Protein AF-A0A933K849-F1 (afdb_monomer_lite)

Foldseek 3Di:
DVPLVVVLVVLLVQLLVLVVPDDAAWAAWEWAWDDDPFGIKIFTWTWHADDDPDRDIDIDGSDIGDDDTPVCVVLVVDDVDSRLVSCVRSRVVNCVVVVHHYYYQPSRDHDNQADDPVCQVQWAAQPQPGRTGHPVPADVPHRHDPVRVVVVVLLVQLVVLAFPPAQWKWKWWDDPNATDAIAIDGPPQVLVVLVVVLLVVPDDDPPPPDFWSKDFLVSLVVSLVVLLVVLVVLVVVDDQDPPDPLQVVQWDWDARPNDTDTARCDPVRVSSVSNVSSVVSSVVSVVSSVSRIIMTIPDDRPRGSNLLQLLLVQLSVVFWDALVRSCVSVVPDDSVRSVVSLVVCVSVVQWDDDPRTIHGGPNSNNDNVNGD

pLDDT: mean 84.83, std 13.27, range [39.59, 98.69]

Structure (mmCIF, N/CA/C/O backbone):
data_AF-A0A933K849-F1
#
_entry.id   AF-A0A933K849-F1
#
loop_
_atom_site.group_PDB
_atom_site.id
_atom_site.type_symbol
_atom_site.label_atom_id
_atom_site.label_alt_id
_atom_site.label_comp_id
_atom_site.label_asym_id
_atom_site.label_entity_id
_atom_site.label_seq_id
_atom_site.pdbx_PDB_ins_code
_atom_site.Cartn_x
_atom_site.Cartn_y
_atom_site.Cartn_z
_atom_site.occupancy
_atom_site.B_iso_or_equiv
_atom_site.auth_seq_id
_atom_site.auth_comp_id
_atom_site.auth_asym_id
_atom_site.auth_atom_id
_atom_site.pdbx_PDB_model_num
ATOM 1 N N . MET A 1 1 ? -8.927 -10.163 -24.814 1.00 53.03 1 MET A N 1
ATOM 2 C CA . MET A 1 1 ? -7.558 -10.629 -25.134 1.00 53.03 1 MET A CA 1
ATOM 3 C C . MET A 1 1 ? -6.911 -9.898 -26.312 1.00 53.03 1 MET A C 1
ATOM 5 O O . MET A 1 1 ? -5.705 -9.744 -26.256 1.00 53.03 1 MET A O 1
ATOM 9 N N . GLY A 1 2 ? -7.645 -9.398 -27.323 1.00 73.56 2 GLY A N 1
ATOM 10 C CA . GLY A 1 2 ? -7.025 -8.688 -28.466 1.00 73.56 2 GLY A CA 1
ATOM 11 C C . GLY A 1 2 ? -6.212 -7.433 -28.104 1.00 73.56 2 GLY A C 1
ATOM 12 O O . GLY A 1 2 ? -5.118 -7.254 -28.618 1.00 73.56 2 GLY A O 1
ATOM 13 N N . GLY A 1 3 ? -6.676 -6.631 -27.135 1.00 91.62 3 GLY A N 1
ATOM 14 C CA . GLY A 1 3 ? -6.048 -5.335 -26.831 1.00 91.62 3 GLY A CA 1
ATOM 15 C C . GLY A 1 3 ? -4.579 -5.386 -26.387 1.00 91.62 3 GLY A C 1
ATOM 16 O O . GLY A 1 3 ? -3.811 -4.518 -26.777 1.00 91.62 3 GLY A O 1
ATOM 17 N N . LEU A 1 4 ? -4.158 -6.398 -25.616 1.00 91.19 4 LEU A N 1
ATOM 18 C CA . LEU A 1 4 ? -2.763 -6.488 -25.153 1.00 91.19 4 LEU A CA 1
ATOM 19 C C . LEU A 1 4 ? -1.805 -6.920 -26.273 1.00 91.19 4 LEU A C 1
ATOM 21 O O . LEU A 1 4 ? -0.693 -6.412 -26.361 1.00 91.19 4 LEU A O 1
ATOM 25 N N . GLU A 1 5 ? -2.228 -7.853 -27.127 1.00 95.44 5 GLU A N 1
ATOM 26 C CA . GLU A 1 5 ? -1.422 -8.307 -28.269 1.00 95.44 5 GLU A CA 1
ATOM 27 C C . GLU A 1 5 ? -1.233 -7.199 -29.305 1.00 95.44 5 GLU A C 1
ATOM 29 O O . GLU A 1 5 ? -0.136 -7.027 -29.840 1.00 95.44 5 GLU A O 1
ATOM 34 N N . ASP A 1 6 ? -2.295 -6.438 -29.572 1.00 95.81 6 ASP A N 1
ATOM 35 C CA . ASP A 1 6 ? -2.229 -5.305 -30.487 1.00 95.81 6 ASP A CA 1
ATOM 36 C C . ASP A 1 6 ? -1.347 -4.186 -29.909 1.00 95.81 6 ASP A C 1
ATOM 38 O O . ASP A 1 6 ? -0.468 -3.700 -30.620 1.00 95.81 6 ASP A O 1
ATOM 42 N N . GLU A 1 7 ? -1.454 -3.879 -28.609 1.00 95.56 7 GLU A N 1
ATOM 43 C CA . GLU A 1 7 ? -0.554 -2.934 -27.925 1.00 95.56 7 GLU A CA 1
ATOM 44 C C . GLU A 1 7 ? 0.917 -3.370 -28.037 1.00 95.56 7 GLU A C 1
ATOM 46 O O . GLU A 1 7 ? 1.779 -2.574 -28.410 1.00 95.56 7 GLU A O 1
ATOM 51 N N . ILE A 1 8 ? 1.225 -4.648 -27.782 1.00 97.38 8 ILE A N 1
ATOM 52 C CA . ILE A 1 8 ? 2.587 -5.190 -27.926 1.00 97.38 8 ILE A CA 1
ATOM 53 C C . ILE A 1 8 ? 3.092 -4.998 -29.360 1.00 97.38 8 ILE A C 1
ATOM 55 O O . ILE A 1 8 ? 4.205 -4.507 -29.562 1.00 97.38 8 ILE A O 1
ATOM 59 N N . ARG A 1 9 ? 2.277 -5.339 -30.368 1.00 98.06 9 ARG A N 1
ATOM 60 C CA . ARG A 1 9 ? 2.641 -5.185 -31.785 1.00 98.06 9 ARG A CA 1
ATOM 61 C C . ARG A 1 9 ? 2.903 -3.721 -32.143 1.00 98.06 9 ARG A C 1
ATOM 63 O O . ARG A 1 9 ? 3.886 -3.421 -32.824 1.00 98.06 9 ARG A O 1
ATOM 70 N N . GLU A 1 10 ? 2.047 -2.812 -31.691 1.00 97.94 10 GLU A N 1
ATOM 71 C CA . GLU A 1 10 ? 2.197 -1.378 -31.932 1.00 97.94 10 GLU A CA 1
ATOM 72 C C . GLU A 1 10 ? 3.464 -0.815 -31.280 1.00 97.94 10 GLU A C 1
ATOM 74 O O . GLU A 1 10 ? 4.192 -0.048 -31.922 1.00 97.94 10 GLU A O 1
ATOM 79 N N . ARG A 1 11 ? 3.782 -1.234 -30.047 1.00 98.00 11 ARG A N 1
ATOM 80 C CA . ARG A 1 11 ? 5.008 -0.827 -29.345 1.00 98.00 11 ARG A CA 1
ATOM 81 C C . ARG A 1 11 ? 6.263 -1.316 -30.053 1.00 98.00 11 ARG A C 1
ATOM 83 O O . ARG A 1 11 ? 7.168 -0.511 -30.257 1.00 98.00 11 ARG A O 1
ATOM 90 N N . VAL A 1 12 ? 6.295 -2.561 -30.539 1.00 98.62 12 VAL A N 1
ATOM 91 C CA . VAL A 1 12 ? 7.423 -3.067 -31.348 1.00 98.62 12 VAL A CA 1
ATOM 92 C C . VAL A 1 12 ? 7.673 -2.169 -32.565 1.00 98.62 12 VAL A C 1
ATOM 94 O O . VAL A 1 12 ? 8.801 -1.728 -32.796 1.00 98.62 12 VAL A O 1
ATOM 97 N N . ILE A 1 13 ? 6.622 -1.845 -33.329 1.00 98.56 13 ILE A N 1
ATOM 98 C CA . ILE A 1 13 ? 6.734 -0.992 -34.524 1.00 98.56 13 ILE A CA 1
ATOM 99 C C . ILE A 1 13 ? 7.222 0.413 -34.147 1.00 98.56 13 ILE A C 1
ATOM 101 O O . ILE A 1 13 ? 8.116 0.959 -34.806 1.00 98.56 13 ILE A O 1
ATOM 105 N N . ARG A 1 14 ? 6.639 1.001 -33.098 1.00 98.38 14 ARG A N 1
ATOM 106 C CA . ARG A 1 14 ? 6.954 2.353 -32.624 1.00 98.38 14 ARG A CA 1
ATOM 107 C C . ARG A 1 14 ? 8.397 2.456 -32.141 1.00 98.38 14 ARG A C 1
ATOM 109 O O . ARG A 1 14 ? 9.122 3.329 -32.619 1.00 98.38 14 ARG A O 1
ATOM 116 N N . TRP A 1 15 ? 8.826 1.565 -31.250 1.00 98.56 15 TRP A N 1
ATOM 117 C CA . TRP A 1 15 ? 10.177 1.572 -30.687 1.00 98.56 15 TRP A CA 1
ATOM 118 C C . TRP A 1 15 ? 11.222 1.339 -31.763 1.00 98.56 15 TRP A C 1
ATOM 120 O O . TRP A 1 15 ? 12.171 2.110 -31.855 1.00 98.56 15 TRP A O 1
ATOM 130 N N . ARG A 1 16 ? 11.011 0.366 -32.659 1.00 98.44 16 ARG A N 1
ATOM 131 C CA . ARG A 1 16 ? 11.934 0.124 -33.775 1.00 98.44 16 ARG A CA 1
ATOM 132 C C . ARG A 1 16 ? 12.100 1.360 -34.657 1.00 98.44 16 ARG A C 1
ATOM 134 O O . ARG A 1 16 ? 13.222 1.712 -35.018 1.00 98.44 16 ARG A O 1
ATOM 141 N N . ARG A 1 17 ? 10.994 2.041 -34.986 1.00 98.31 17 ARG A N 1
ATOM 142 C CA . ARG A 1 17 ? 11.033 3.288 -35.761 1.00 98.31 17 ARG A CA 1
ATOM 143 C C . ARG A 1 17 ? 11.798 4.376 -35.012 1.00 98.31 17 ARG A C 1
ATOM 145 O O . ARG A 1 17 ? 12.661 5.003 -35.614 1.00 98.31 17 ARG A O 1
ATOM 152 N N . ARG A 1 18 ? 11.500 4.593 -33.727 1.00 98.19 18 ARG A N 1
ATOM 153 C CA . ARG A 1 18 ? 12.161 5.624 -32.915 1.00 98.19 18 ARG A CA 1
ATOM 154 C C . ARG A 1 18 ? 13.662 5.361 -32.803 1.00 98.19 18 ARG A C 1
ATOM 156 O O . ARG A 1 18 ? 14.439 6.260 -33.105 1.00 98.19 18 ARG A O 1
ATOM 163 N N . ILE A 1 19 ? 14.066 4.132 -32.487 1.00 98.19 19 ILE A N 1
ATOM 164 C CA . ILE A 1 19 ? 15.478 3.732 -32.405 1.00 98.19 19 ILE A CA 1
ATOM 165 C C . ILE A 1 19 ? 16.194 3.990 -33.736 1.00 98.19 19 ILE A C 1
ATOM 167 O O . ILE A 1 19 ? 17.281 4.551 -33.737 1.00 98.19 19 ILE A O 1
ATOM 171 N N . GLY A 1 20 ? 15.575 3.673 -34.878 1.00 97.25 20 GLY A N 1
ATOM 172 C CA . GLY A 1 20 ? 16.166 3.925 -36.199 1.00 97.25 20 GLY A CA 1
ATOM 173 C C . GLY A 1 20 ? 16.384 5.405 -36.552 1.00 97.25 20 GLY A C 1
ATOM 174 O O . GLY A 1 20 ? 17.106 5.692 -37.501 1.00 97.25 20 GLY A O 1
ATOM 175 N N . THR A 1 21 ? 15.774 6.339 -35.814 1.00 97.44 21 THR A N 1
ATOM 176 C CA . THR A 1 21 ? 15.957 7.791 -36.015 1.00 97.44 21 THR A CA 1
ATOM 177 C C . THR A 1 21 ? 17.016 8.410 -35.109 1.00 97.44 21 THR A C 1
ATOM 179 O O . THR A 1 21 ? 17.404 9.556 -35.336 1.00 97.44 21 THR A O 1
ATOM 182 N N . LEU A 1 22 ? 17.467 7.687 -34.081 1.00 96.25 22 LEU A N 1
ATOM 183 C CA . LEU A 1 22 ? 18.417 8.210 -33.108 1.00 96.25 22 LEU A CA 1
ATOM 184 C C . LEU A 1 22 ? 19.860 7.975 -33.571 1.00 96.25 22 LEU A C 1
ATOM 186 O O . LEU A 1 22 ? 20.167 6.916 -34.122 1.00 96.25 22 LEU A O 1
ATOM 190 N N . PRO A 1 23 ? 20.750 8.969 -33.406 1.00 93.44 23 PRO A N 1
ATOM 191 C CA . PRO A 1 23 ? 22.140 8.841 -33.808 1.00 93.44 23 PRO A CA 1
ATOM 192 C C . PRO A 1 23 ? 22.969 8.104 -32.749 1.00 93.44 23 PRO A C 1
ATOM 194 O O . PRO A 1 23 ? 22.696 8.174 -31.552 1.00 93.44 23 PRO A O 1
ATOM 197 N N . GLY A 1 24 ? 24.082 7.517 -33.188 1.00 90.62 24 GLY A N 1
ATOM 198 C CA . GLY A 1 24 ? 25.086 6.920 -32.308 1.00 90.62 24 GLY A CA 1
ATOM 199 C C . GLY A 1 24 ? 25.083 5.394 -32.327 1.00 90.62 24 GLY A C 1
ATOM 200 O O . GLY A 1 24 ? 24.377 4.752 -33.102 1.00 90.62 24 GLY A O 1
ATOM 201 N N . LYS A 1 25 ? 25.944 4.797 -31.497 1.00 94.56 25 LYS A N 1
ATOM 202 C CA . LYS A 1 25 ? 26.056 3.341 -31.383 1.00 94.56 25 LYS A CA 1
ATOM 203 C C . LYS A 1 25 ? 25.131 2.840 -30.281 1.00 94.56 25 LYS A C 1
ATOM 205 O O . LYS A 1 25 ? 25.440 2.984 -29.098 1.00 94.56 25 LYS A O 1
ATOM 210 N N . HIS A 1 26 ? 24.028 2.225 -30.681 1.00 97.06 26 HIS A N 1
ATOM 211 C CA . HIS A 1 26 ? 23.078 1.585 -29.775 1.00 97.06 26 HIS A CA 1
ATOM 212 C C . HIS A 1 26 ? 23.672 0.286 -29.221 1.00 97.06 26 HIS A C 1
ATOM 214 O O . HIS A 1 26 ? 24.299 -0.472 -29.962 1.00 97.06 26 HIS A O 1
ATOM 220 N N . VAL A 1 27 ? 23.500 0.031 -27.923 1.00 97.50 27 VAL A N 1
ATOM 221 C CA . VAL A 1 27 ? 24.056 -1.167 -27.263 1.00 97.50 27 VAL A CA 1
ATOM 222 C C . VAL A 1 27 ? 23.013 -1.984 -26.508 1.00 97.50 27 VAL A C 1
ATOM 224 O O . VAL A 1 27 ? 23.154 -3.204 -26.411 1.00 97.50 27 VAL A O 1
ATOM 227 N N . ALA A 1 28 ? 21.957 -1.346 -26.006 1.00 98.50 28 ALA A N 1
ATOM 228 C CA . ALA A 1 28 ? 20.881 -2.023 -25.295 1.00 98.50 28 ALA A CA 1
ATOM 229 C C . ALA A 1 28 ? 19.561 -1.257 -25.417 1.00 98.50 28 ALA A C 1
ATOM 231 O O . ALA A 1 28 ? 19.563 -0.040 -25.605 1.00 98.50 28 ALA A O 1
ATOM 232 N N . VAL A 1 29 ? 18.453 -1.974 -25.263 1.00 98.69 29 VAL A N 1
ATOM 233 C CA . VAL A 1 29 ? 17.164 -1.401 -24.872 1.00 98.69 29 VAL A CA 1
ATOM 234 C C . VAL A 1 29 ? 16.955 -1.780 -23.412 1.00 98.69 29 VAL A C 1
ATOM 236 O O . VAL A 1 29 ? 16.962 -2.968 -23.074 1.00 98.69 29 VAL A O 1
ATOM 239 N N . GLU A 1 30 ? 16.834 -0.776 -22.551 1.00 98.56 30 GLU A N 1
ATOM 240 C CA . GLU A 1 30 ? 16.632 -0.957 -21.119 1.00 98.56 30 GLU A CA 1
ATOM 241 C C . GLU A 1 30 ? 15.239 -0.500 -20.691 1.00 98.56 30 GLU A C 1
ATOM 243 O O . GLU A 1 30 ? 14.668 0.425 -21.265 1.00 98.56 30 GLU A O 1
ATOM 248 N N . PHE A 1 31 ? 14.697 -1.175 -19.685 1.00 98.44 31 PHE A N 1
ATOM 249 C CA . PHE A 1 31 ? 13.401 -0.880 -19.094 1.00 98.44 31 PHE A CA 1
ATOM 250 C C . PHE A 1 31 ? 13.599 -0.655 -17.603 1.00 98.44 31 PHE A C 1
ATOM 252 O O . PHE A 1 31 ? 14.099 -1.546 -16.910 1.00 98.44 31 PHE A O 1
ATOM 259 N N . ILE A 1 32 ? 13.248 0.532 -17.118 1.00 97.62 32 ILE A N 1
ATOM 260 C CA . ILE A 1 32 ? 13.487 0.939 -15.731 1.00 97.62 32 ILE A CA 1
ATOM 261 C C . ILE A 1 32 ? 12.187 1.468 -15.149 1.00 97.62 32 ILE A C 1
ATOM 263 O O . ILE A 1 32 ? 11.458 2.209 -15.804 1.00 97.62 32 ILE A O 1
ATOM 267 N N . TRP A 1 33 ? 11.877 1.032 -13.932 1.00 96.69 33 TRP A N 1
ATOM 268 C CA . TRP A 1 33 ? 10.748 1.576 -13.197 1.00 96.69 33 TRP A CA 1
ATOM 269 C C . TRP A 1 33 ? 11.092 2.960 -12.685 1.00 96.69 33 TRP A C 1
ATOM 271 O O . TRP A 1 33 ? 12.186 3.173 -12.171 1.00 96.69 33 TRP A O 1
ATOM 281 N N . ASP A 1 34 ? 10.127 3.853 -12.778 1.00 95.38 34 ASP A N 1
ATOM 282 C CA . ASP A 1 34 ? 10.157 5.149 -12.126 1.00 95.38 34 ASP A CA 1
ATOM 283 C C . ASP A 1 34 ? 8.778 5.392 -11.505 1.00 95.38 34 ASP A C 1
ATOM 285 O O . ASP A 1 34 ? 7.788 4.724 -11.841 1.00 95.38 34 ASP A O 1
ATOM 289 N N . GLY A 1 35 ? 8.721 6.281 -10.529 1.00 92.69 35 GLY A N 1
ATOM 290 C CA . GLY A 1 35 ? 7.491 6.542 -9.822 1.00 92.69 35 GLY A CA 1
ATOM 291 C C . GLY A 1 35 ? 7.540 7.776 -8.946 1.00 92.69 35 GLY A C 1
ATOM 292 O O . GLY A 1 35 ? 8.580 8.216 -8.463 1.00 92.69 35 GLY A O 1
ATOM 293 N N . ASP A 1 36 ? 6.360 8.324 -8.716 1.00 90.06 36 ASP A N 1
ATOM 294 C CA . ASP A 1 36 ? 6.143 9.449 -7.825 1.00 90.06 36 ASP A CA 1
ATOM 295 C C . ASP A 1 36 ? 4.920 9.195 -6.932 1.00 90.06 36 ASP A C 1
ATOM 297 O O . ASP A 1 36 ? 4.429 8.073 -6.791 1.00 90.06 36 ASP A O 1
ATOM 301 N N . THR A 1 37 ? 4.400 10.251 -6.307 1.00 81.12 37 THR A N 1
ATOM 302 C CA . THR A 1 37 ? 3.182 10.172 -5.489 1.00 81.12 37 THR A CA 1
ATOM 303 C C . THR A 1 37 ? 1.923 9.820 -6.290 1.00 81.12 37 THR A C 1
ATOM 305 O O . THR A 1 37 ? 0.918 9.430 -5.697 1.00 81.12 37 THR A O 1
ATOM 308 N N . SER A 1 38 ? 1.959 9.951 -7.616 1.00 82.44 38 SER A N 1
ATOM 309 C CA . SER A 1 38 ? 0.884 9.594 -8.546 1.00 82.44 38 SER A CA 1
ATOM 310 C C . SER A 1 38 ? 1.016 8.171 -9.081 1.00 82.44 38 SER A C 1
ATOM 312 O O . SER A 1 38 ? 0.079 7.698 -9.738 1.00 82.44 38 SER A O 1
ATOM 314 N N . GLY A 1 39 ? 2.150 7.510 -8.842 1.00 87.75 39 GLY A N 1
ATOM 315 C CA . GLY A 1 39 ? 2.301 6.080 -9.023 1.00 87.75 39 GLY A CA 1
ATOM 316 C C . GLY A 1 39 ? 3.500 5.612 -9.819 1.00 87.75 39 GLY A C 1
ATOM 317 O O . GLY A 1 39 ? 4.445 6.363 -10.010 1.00 87.75 39 GLY A O 1
ATOM 318 N N . TRP A 1 40 ? 3.440 4.367 -10.297 1.00 92.44 40 TRP A N 1
ATOM 319 C CA . TRP A 1 40 ? 4.527 3.735 -11.053 1.00 92.44 40 TRP A CA 1
ATOM 320 C C . TRP A 1 40 ? 4.300 3.772 -12.567 1.00 92.44 40 TRP A C 1
ATOM 322 O O . TRP A 1 40 ? 3.186 3.571 -13.064 1.00 92.44 40 TRP A O 1
ATOM 332 N N . TRP A 1 41 ? 5.382 3.959 -13.315 1.00 95.31 41 TRP A N 1
ATOM 333 C CA . TRP A 1 41 ? 5.451 3.763 -14.761 1.00 95.31 41 TRP A CA 1
ATOM 334 C C . TRP A 1 41 ? 6.793 3.141 -15.142 1.00 95.31 41 TRP A C 1
ATOM 336 O O . TRP A 1 41 ? 7.723 3.067 -14.341 1.00 95.31 41 TRP A O 1
ATOM 346 N N . LEU A 1 42 ? 6.883 2.648 -16.372 1.00 97.50 42 LEU A N 1
ATOM 347 C CA . LEU A 1 42 ? 8.093 2.016 -16.874 1.00 97.50 42 LEU A CA 1
ATOM 348 C C . LEU A 1 42 ? 8.648 2.818 -18.045 1.00 97.50 42 LEU A C 1
ATOM 350 O O . LEU A 1 42 ? 8.013 2.905 -19.100 1.00 97.50 42 LEU A O 1
ATOM 354 N N . ASP A 1 43 ? 9.838 3.374 -17.868 1.00 98.38 43 ASP A N 1
ATOM 355 C CA . ASP A 1 43 ? 10.548 4.061 -18.935 1.00 98.38 43 ASP A CA 1
ATOM 356 C C . ASP A 1 43 ? 11.252 3.059 -19.840 1.00 98.38 43 ASP A C 1
ATOM 358 O O . ASP A 1 43 ? 11.922 2.122 -19.394 1.00 98.38 43 ASP A O 1
ATOM 362 N N . VAL A 1 44 ? 11.081 3.272 -21.142 1.00 98.56 44 VAL A N 1
ATOM 363 C CA . VAL A 1 44 ? 11.741 2.522 -22.203 1.00 98.56 44 VAL A CA 1
ATOM 364 C C . VAL A 1 44 ? 12.893 3.368 -22.697 1.00 98.56 44 VAL A C 1
ATOM 366 O O . VAL A 1 44 ? 12.695 4.417 -23.309 1.00 98.56 44 VAL A O 1
ATOM 369 N N . CYS A 1 45 ? 14.106 2.900 -22.462 1.00 98.62 45 CYS A N 1
ATOM 370 C CA . CYS A 1 45 ? 15.319 3.657 -22.700 1.00 98.62 45 CYS A CA 1
ATOM 371 C C . CYS A 1 45 ? 16.190 2.973 -23.753 1.00 98.62 45 CYS A C 1
ATOM 373 O O . CYS A 1 45 ? 16.406 1.760 -23.741 1.00 98.62 45 CYS A O 1
ATOM 375 N N . LEU A 1 46 ? 16.740 3.766 -24.667 1.00 98.56 46 LEU A N 1
ATOM 376 C CA . LEU A 1 46 ? 17.784 3.331 -25.585 1.00 98.56 46 LEU A CA 1
ATOM 377 C C . LEU A 1 46 ? 19.146 3.687 -24.998 1.00 98.56 46 LEU A C 1
ATOM 379 O O . LEU A 1 46 ? 19.452 4.862 -24.798 1.00 98.56 46 LEU A O 1
ATOM 383 N N . VAL A 1 47 ? 19.984 2.680 -24.769 1.00 98.12 47 VAL A N 1
ATOM 384 C CA . VAL A 1 47 ? 21.347 2.881 -24.276 1.00 98.12 47 VAL A CA 1
ATOM 385 C C . VAL A 1 47 ? 22.296 3.051 -25.452 1.00 98.12 47 VAL A C 1
ATOM 387 O O . VAL A 1 47 ? 22.375 2.200 -26.346 1.00 98.12 47 VAL A O 1
ATOM 390 N N . MET A 1 48 ? 23.059 4.138 -25.422 1.00 96.50 48 MET A N 1
ATOM 391 C CA . MET A 1 48 ? 24.027 4.513 -26.446 1.00 96.50 48 MET A CA 1
ATOM 392 C C . MET A 1 48 ? 25.429 4.596 -25.850 1.00 96.50 48 MET A C 1
ATOM 394 O O . MET A 1 48 ? 25.608 5.091 -24.740 1.00 96.50 48 MET A O 1
ATOM 398 N N . CYS A 1 49 ? 26.427 4.142 -26.604 1.00 94.31 49 CYS A N 1
ATOM 399 C CA . CYS A 1 49 ? 27.835 4.338 -26.269 1.00 94.31 49 CYS A CA 1
ATOM 400 C C . CYS A 1 49 ? 28.330 5.661 -26.870 1.00 94.31 49 CYS A C 1
ATOM 402 O O . CYS A 1 49 ? 28.234 5.862 -28.084 1.00 94.31 49 CYS A O 1
ATOM 404 N N . GLU A 1 50 ? 28.896 6.530 -26.038 1.00 87.88 50 GLU A N 1
ATOM 405 C CA . GLU A 1 50 ? 29.544 7.776 -26.441 1.00 87.88 50 GLU A CA 1
ATOM 406 C C . GLU A 1 50 ? 31.067 7.636 -26.370 1.00 87.88 50 GLU A C 1
ATOM 408 O O . GLU A 1 50 ? 31.621 7.163 -25.382 1.00 87.88 50 GLU A O 1
ATOM 413 N N . GLY A 1 51 ? 31.758 8.082 -27.420 1.00 77.38 51 GLY A N 1
ATOM 414 C CA . GLY A 1 51 ? 33.220 8.089 -27.466 1.00 77.38 51 GLY A CA 1
ATOM 415 C C . GLY A 1 51 ? 33.857 6.774 -27.931 1.00 77.38 51 GLY A C 1
ATOM 416 O O . GLY A 1 51 ? 33.289 5.689 -27.844 1.00 77.38 51 GLY A O 1
ATOM 417 N N . LEU A 1 52 ? 35.069 6.897 -28.483 1.00 69.31 52 LEU A N 1
ATOM 418 C CA . LEU A 1 52 ? 35.843 5.777 -29.036 1.00 69.31 52 LEU A CA 1
ATOM 419 C C . LEU A 1 52 ? 36.754 5.093 -28.003 1.00 69.31 52 LEU A C 1
ATOM 421 O O . LEU A 1 52 ? 37.165 3.960 -28.225 1.00 69.31 52 LEU A O 1
ATOM 425 N N . LEU A 1 53 ? 37.098 5.782 -26.908 1.00 70.25 53 LEU A N 1
ATOM 426 C CA . LEU A 1 53 ? 38.183 5.379 -25.997 1.00 70.25 53 LEU A CA 1
ATOM 427 C C . LEU A 1 53 ? 37.735 5.093 -24.559 1.00 70.25 53 LEU A C 1
ATOM 429 O O . LEU A 1 53 ? 38.434 4.390 -23.837 1.00 70.25 53 LEU A O 1
ATOM 433 N N . PHE A 1 54 ? 36.574 5.595 -24.148 1.00 62.47 54 PHE A N 1
ATOM 434 C CA . PHE A 1 54 ? 36.032 5.388 -22.811 1.00 62.47 54 PHE A CA 1
ATOM 435 C C . PHE A 1 54 ? 34.600 4.892 -22.956 1.00 62.47 54 PHE A C 1
ATOM 437 O O . PHE A 1 54 ? 33.844 5.433 -23.757 1.00 62.47 54 PHE A O 1
ATOM 444 N N . HIS A 1 55 ? 34.241 3.843 -22.218 1.00 77.00 55 HIS A N 1
ATOM 445 C CA . HIS A 1 55 ? 32.894 3.274 -22.184 1.00 77.00 55 HIS A CA 1
ATOM 446 C C . HIS A 1 55 ? 31.916 4.225 -21.469 1.00 77.00 55 HIS A C 1
ATOM 448 O O . HIS A 1 55 ? 31.392 3.899 -20.404 1.00 77.00 55 HIS A O 1
ATOM 454 N N . HIS A 1 56 ? 31.712 5.420 -22.021 1.00 89.12 56 HIS A N 1
ATOM 455 C CA . HIS A 1 56 ? 30.672 6.331 -21.575 1.00 89.12 56 HIS A CA 1
ATOM 456 C C . HIS A 1 56 ? 29.357 5.888 -22.192 1.00 89.12 56 HIS A C 1
ATOM 458 O O . HIS A 1 56 ? 29.256 5.662 -23.398 1.00 89.12 56 HIS A O 1
ATOM 464 N N . TYR A 1 57 ? 28.354 5.732 -21.341 1.00 94.44 57 TYR A N 1
ATOM 465 C CA . TYR A 1 57 ? 27.016 5.366 -21.756 1.00 94.44 57 TYR A CA 1
ATOM 466 C C . TYR A 1 57 ? 26.066 6.485 -21.378 1.00 94.44 57 TYR A C 1
ATOM 468 O O . TYR A 1 57 ? 26.185 7.068 -20.300 1.00 94.44 57 TYR A O 1
ATOM 476 N N . ARG A 1 58 ? 25.112 6.744 -22.265 1.00 94.44 58 ARG A N 1
ATOM 477 C CA . ARG A 1 58 ? 23.925 7.539 -21.970 1.00 94.44 58 ARG A CA 1
ATOM 478 C C . ARG A 1 58 ? 22.683 6.722 -22.287 1.00 94.44 58 ARG A C 1
ATOM 480 O O . ARG A 1 58 ? 22.722 5.858 -23.167 1.00 94.44 58 ARG A O 1
ATOM 487 N N . SER A 1 59 ? 21.588 7.037 -21.620 1.00 96.44 59 SER A N 1
ATOM 488 C CA . SER A 1 59 ? 20.258 6.562 -21.978 1.00 96.44 59 SER A CA 1
ATOM 489 C C . SER A 1 59 ? 19.435 7.714 -22.552 1.00 96.44 59 SER A C 1
ATOM 491 O O . SER A 1 59 ? 19.589 8.868 -22.156 1.00 96.44 59 SER A O 1
ATOM 493 N N . GLU A 1 60 ? 18.571 7.403 -23.513 1.00 97.31 60 GLU A N 1
ATOM 494 C CA . GLU A 1 60 ? 17.502 8.296 -23.961 1.00 97.31 60 GLU A CA 1
ATOM 495 C C . GLU A 1 60 ? 16.166 7.586 -23.774 1.00 97.31 60 GLU A C 1
ATOM 497 O O . GLU A 1 60 ? 15.988 6.478 -24.284 1.00 97.31 60 GLU A O 1
ATOM 502 N N . VAL A 1 61 ? 15.232 8.222 -23.065 1.00 98.31 61 VAL A N 1
ATOM 503 C CA . VAL A 1 61 ? 13.857 7.727 -22.932 1.00 98.31 61 VAL A CA 1
ATOM 504 C C . VAL A 1 61 ? 13.178 7.849 -24.296 1.00 98.31 61 VAL A C 1
ATOM 506 O O . VAL A 1 61 ? 13.019 8.945 -24.835 1.00 98.31 61 VAL A O 1
ATOM 509 N N . ILE A 1 62 ? 12.805 6.715 -24.882 1.00 98.31 62 ILE A N 1
ATOM 510 C CA . ILE A 1 62 ? 12.160 6.637 -26.198 1.00 98.31 62 ILE A CA 1
ATOM 511 C C . ILE A 1 62 ? 10.653 6.406 -26.107 1.00 98.31 62 ILE A C 1
ATOM 513 O O . ILE A 1 62 ? 9.951 6.595 -27.104 1.00 98.31 62 ILE A O 1
ATOM 517 N N . ASP A 1 63 ? 10.170 5.975 -24.943 1.00 98.44 63 ASP A N 1
ATOM 518 C CA . ASP A 1 63 ? 8.758 5.792 -24.628 1.00 98.44 63 ASP A CA 1
ATOM 519 C C . ASP A 1 63 ? 8.568 5.634 -23.112 1.00 98.44 63 ASP A C 1
ATOM 521 O O . ASP A 1 63 ? 9.513 5.286 -22.406 1.00 98.44 63 ASP A O 1
ATOM 525 N N . THR A 1 64 ? 7.334 5.795 -22.641 1.00 97.81 64 THR A N 1
ATOM 526 C CA . THR A 1 64 ? 6.941 5.523 -21.253 1.00 97.81 64 THR A CA 1
ATOM 527 C C . THR A 1 64 ? 5.666 4.682 -21.252 1.00 97.81 64 THR A C 1
ATOM 529 O O . THR A 1 64 ? 4.693 4.977 -21.955 1.00 97.81 64 THR A O 1
ATOM 532 N N . LEU A 1 65 ? 5.666 3.603 -20.471 1.00 96.75 65 LEU A N 1
ATOM 533 C CA . LEU A 1 65 ? 4.540 2.689 -20.320 1.00 96.75 65 LEU A CA 1
ATOM 534 C C . LEU A 1 65 ? 3.816 2.953 -19.003 1.00 96.75 65 LEU A C 1
ATOM 536 O O . LEU A 1 65 ? 4.396 2.849 -17.926 1.00 96.75 65 LEU A O 1
ATOM 540 N N . ARG A 1 66 ? 2.516 3.236 -19.107 1.00 93.56 66 ARG A N 1
ATOM 541 C CA . ARG A 1 66 ? 1.608 3.371 -17.968 1.00 93.56 66 ARG A CA 1
ATOM 542 C C . ARG A 1 66 ? 0.238 2.820 -18.346 1.00 93.56 66 ARG A C 1
ATOM 544 O O . ARG A 1 66 ? -0.429 3.351 -19.231 1.00 93.56 66 ARG A O 1
ATOM 551 N N . CYS A 1 67 ? -0.191 1.753 -17.689 1.00 88.06 67 CYS A N 1
ATOM 552 C CA . CYS A 1 67 ? -1.409 1.010 -18.006 1.00 88.06 67 CYS A CA 1
ATOM 553 C C . CYS A 1 67 ? -2.506 1.249 -16.961 1.00 88.06 67 CYS A C 1
ATOM 555 O O . CYS A 1 67 ? -3.010 0.315 -16.348 1.00 88.06 67 CYS A O 1
ATOM 557 N N . GLY A 1 68 ? -2.916 2.503 -16.778 1.00 82.44 68 GLY A N 1
ATOM 558 C CA . GLY A 1 68 ? -3.929 2.900 -15.794 1.00 82.44 68 GLY A CA 1
ATOM 559 C C . GLY A 1 68 ? -3.324 3.579 -14.565 1.00 82.44 68 GLY A C 1
ATOM 560 O O . GLY A 1 68 ? -2.167 3.994 -14.577 1.00 82.44 68 GLY A O 1
ATOM 561 N N . GLY A 1 69 ? -4.130 3.733 -13.513 1.00 79.00 69 GLY A N 1
ATOM 562 C CA . GLY A 1 69 ? -3.718 4.379 -12.263 1.00 79.00 69 GLY A CA 1
ATOM 563 C C . GLY A 1 69 ? -3.319 3.396 -11.162 1.00 79.00 69 GLY A C 1
ATOM 564 O O . GLY A 1 69 ? -3.521 2.183 -11.279 1.00 79.00 69 GLY A O 1
ATOM 565 N N . ASP A 1 70 ? -2.831 3.949 -10.056 1.00 71.81 70 ASP A N 1
ATOM 566 C CA . ASP A 1 70 ? -2.342 3.199 -8.894 1.00 71.81 70 ASP A CA 1
ATOM 567 C C . ASP A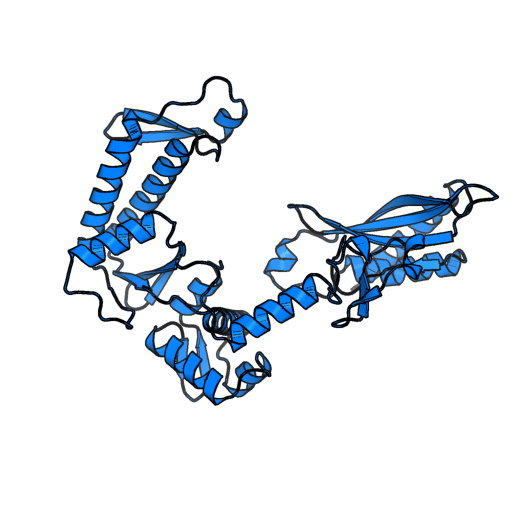 1 70 ? -3.442 2.676 -7.971 1.00 71.81 70 ASP A C 1
ATOM 569 O O . ASP A 1 70 ? -3.173 1.889 -7.070 1.00 71.81 70 ASP A O 1
ATOM 573 N N . GLY A 1 71 ? -4.714 2.972 -8.271 1.00 70.69 71 GLY A N 1
ATOM 574 C CA . GLY A 1 71 ? -5.866 2.273 -7.680 1.00 70.69 71 GLY A CA 1
ATOM 575 C C . GLY A 1 71 ? -5.750 0.738 -7.756 1.00 70.69 71 GLY A C 1
ATOM 576 O O . GLY A 1 71 ? -6.322 0.009 -6.945 1.00 70.69 71 GLY A O 1
ATOM 577 N N . ARG A 1 72 ? -4.957 0.235 -8.710 1.00 75.62 72 ARG A N 1
ATOM 578 C CA . ARG A 1 72 ? -4.634 -1.186 -8.887 1.00 75.62 72 ARG A CA 1
ATOM 579 C C . ARG A 1 72 ? -3.814 -1.778 -7.733 1.00 75.62 72 ARG A C 1
ATOM 581 O O . ARG A 1 72 ? -4.030 -2.942 -7.405 1.00 75.62 72 ARG A O 1
ATOM 588 N N . LEU A 1 73 ? -2.940 -0.993 -7.093 1.00 74.44 73 LEU A N 1
ATOM 589 C CA . LEU A 1 73 ? -2.161 -1.418 -5.922 1.00 74.44 73 LEU A CA 1
ATOM 590 C C . LEU A 1 73 ? -3.073 -1.754 -4.737 1.00 74.44 73 LEU A C 1
ATOM 592 O O . LEU A 1 73 ? -2.880 -2.762 -4.066 1.00 74.44 73 LEU A O 1
ATOM 596 N N . PHE A 1 74 ? -4.111 -0.944 -4.528 1.00 70.12 74 PHE A N 1
ATOM 597 C CA . PHE A 1 74 ? -5.044 -1.094 -3.407 1.00 70.12 74 PHE A CA 1
ATOM 598 C C . PHE A 1 74 ? -6.089 -2.197 -3.610 1.00 70.12 74 PHE A C 1
ATOM 600 O O . PHE A 1 74 ? -6.724 -2.628 -2.654 1.00 70.12 74 PHE A O 1
ATOM 607 N N . SER A 1 75 ? -6.283 -2.653 -4.849 1.00 67.00 75 SER A N 1
ATOM 608 C CA . SER A 1 75 ? -7.218 -3.736 -5.181 1.00 67.00 75 SER A CA 1
ATOM 609 C C . SER A 1 75 ? -6.538 -5.099 -5.325 1.00 67.00 75 SER A C 1
ATOM 611 O O . SER A 1 75 ? -7.213 -6.074 -5.641 1.00 67.00 75 SER A O 1
ATOM 613 N N . GLY A 1 76 ? -5.213 -5.179 -5.135 1.00 68.12 76 GLY A N 1
ATOM 614 C CA . GLY A 1 76 ? -4.452 -6.412 -5.353 1.00 68.12 76 GLY A CA 1
ATOM 615 C C . GLY A 1 76 ? -4.470 -6.892 -6.809 1.00 68.12 76 GLY A C 1
ATOM 616 O O . GLY A 1 76 ? -4.217 -8.062 -7.073 1.00 68.12 76 GLY A O 1
ATOM 617 N N . SER A 1 77 ? -4.772 -6.000 -7.762 1.00 70.69 77 SER A N 1
ATOM 618 C CA . SER A 1 77 ? -4.880 -6.333 -9.192 1.00 70.69 77 SER A CA 1
ATOM 619 C C . SER A 1 77 ? -3.518 -6.541 -9.875 1.00 70.69 77 SER A C 1
ATOM 621 O O . SER A 1 77 ? -3.460 -6.818 -11.071 1.00 70.69 77 SER A O 1
ATOM 623 N N . VAL A 1 78 ? -2.423 -6.365 -9.135 1.00 72.00 78 VAL A N 1
ATOM 624 C CA . VAL A 1 78 ? -1.038 -6.585 -9.560 1.00 72.00 78 VAL A CA 1
ATOM 625 C C . VAL A 1 78 ? -0.318 -7.407 -8.487 1.00 72.00 78 VAL A C 1
ATOM 627 O O . VAL A 1 78 ? -0.581 -7.192 -7.300 1.00 72.00 78 VAL A O 1
ATOM 630 N N . PRO A 1 79 ? 0.608 -8.315 -8.855 1.00 71.75 79 PRO A N 1
ATOM 631 C CA . PRO A 1 79 ? 1.058 -8.693 -10.210 1.00 71.75 79 PRO A CA 1
ATOM 632 C C . PRO A 1 79 ? 0.089 -9.627 -10.990 1.00 71.75 79 PRO A C 1
ATOM 634 O O . PRO A 1 79 ? -0.759 -10.266 -10.369 1.00 71.75 79 PRO A O 1
ATOM 637 N N . PRO A 1 80 ? 0.236 -9.761 -12.337 1.00 81.00 80 PRO A N 1
ATOM 638 C CA . PRO A 1 80 ? 1.291 -9.174 -13.173 1.00 81.00 80 PRO A CA 1
ATOM 639 C C . PRO A 1 80 ? 1.035 -7.707 -13.539 1.00 81.00 80 PRO A C 1
ATOM 641 O O . PRO A 1 80 ? -0.099 -7.295 -13.767 1.00 81.00 80 PRO A O 1
ATOM 644 N N . TRP A 1 81 ? 2.116 -6.934 -13.648 1.00 89.94 81 TRP A N 1
ATOM 645 C CA . TRP A 1 81 ? 2.100 -5.556 -14.141 1.00 89.94 81 TRP A CA 1
ATOM 646 C C . TRP A 1 81 ? 1.965 -5.549 -15.672 1.00 89.94 81 TRP A C 1
ATOM 648 O O . TRP A 1 81 ? 2.868 -6.055 -16.345 1.00 89.94 81 TRP A O 1
ATOM 658 N N . PRO A 1 82 ? 0.879 -5.011 -16.264 1.00 91.94 82 PRO A N 1
ATOM 659 C CA . PRO A 1 82 ? 0.712 -4.995 -17.720 1.00 91.94 82 PRO A CA 1
ATOM 660 C C . PRO A 1 82 ? 1.882 -4.328 -18.457 1.00 91.94 82 PRO A C 1
ATOM 662 O O . PRO A 1 82 ? 2.313 -4.816 -19.499 1.00 91.94 82 PRO A O 1
ATOM 665 N N . GLU A 1 83 ? 2.443 -3.268 -17.873 1.00 95.12 83 GLU A N 1
ATOM 666 C CA . GLU A 1 83 ? 3.629 -2.556 -18.345 1.00 95.12 83 GLU A CA 1
ATOM 667 C C . GLU A 1 83 ? 4.828 -3.508 -18.466 1.00 95.12 83 GLU A C 1
ATOM 669 O O . GLU A 1 83 ? 5.503 -3.530 -19.495 1.00 95.12 83 GLU A O 1
ATOM 674 N N . ALA A 1 84 ? 5.044 -4.364 -17.460 1.00 95.69 84 ALA A N 1
ATOM 675 C CA . ALA A 1 84 ? 6.118 -5.351 -17.466 1.00 95.69 84 ALA A CA 1
ATOM 676 C C . ALA A 1 84 ? 5.892 -6.463 -18.499 1.00 95.69 84 ALA A C 1
ATOM 678 O O . ALA A 1 84 ? 6.842 -6.928 -19.130 1.00 95.69 84 ALA A O 1
ATOM 679 N N . VAL A 1 85 ? 4.639 -6.882 -18.714 1.00 95.94 85 VAL A N 1
ATOM 680 C CA . VAL A 1 85 ? 4.300 -7.864 -19.758 1.00 95.94 85 VAL A CA 1
ATOM 681 C C . VAL A 1 85 ? 4.601 -7.298 -21.147 1.00 95.94 85 VAL A C 1
ATOM 683 O O . VAL A 1 85 ? 5.203 -7.990 -21.972 1.00 95.94 85 VAL A O 1
ATOM 686 N N . ILE A 1 86 ? 4.223 -6.039 -21.397 1.00 97.50 86 ILE A N 1
ATOM 687 C CA . ILE A 1 86 ? 4.526 -5.337 -22.650 1.00 97.50 86 ILE A CA 1
ATOM 688 C C . ILE A 1 86 ? 6.040 -5.199 -22.819 1.00 97.50 86 ILE A C 1
ATOM 690 O O . ILE A 1 86 ? 6.564 -5.568 -23.867 1.00 97.50 86 ILE A O 1
ATOM 694 N N . ALA A 1 87 ? 6.748 -4.732 -21.790 1.00 97.56 87 ALA A N 1
ATOM 695 C CA . ALA A 1 87 ? 8.195 -4.545 -21.815 1.00 97.56 87 ALA A CA 1
ATOM 696 C C . ALA A 1 87 ? 8.963 -5.834 -22.105 1.00 97.56 87 ALA A C 1
ATOM 698 O O . ALA A 1 87 ? 9.797 -5.846 -23.005 1.00 97.56 87 ALA A O 1
ATOM 699 N N . ASN A 1 88 ? 8.641 -6.933 -21.416 1.00 97.69 88 ASN A N 1
ATOM 700 C CA . ASN A 1 88 ? 9.270 -8.226 -21.675 1.00 97.69 88 ASN A CA 1
ATOM 701 C C . ASN A 1 88 ? 9.042 -8.667 -23.122 1.00 97.69 88 ASN A C 1
ATOM 703 O O . ASN A 1 88 ? 9.987 -8.960 -23.844 1.00 97.69 88 ASN A O 1
ATOM 707 N N . ARG A 1 89 ? 7.794 -8.655 -23.598 1.00 98.00 89 ARG A N 1
ATOM 708 C CA . ARG A 1 89 ? 7.476 -9.214 -24.919 1.00 98.00 89 ARG A CA 1
ATOM 709 C C . ARG A 1 89 ? 7.938 -8.323 -26.068 1.00 98.00 89 ARG A C 1
ATOM 711 O O . ARG A 1 89 ? 8.650 -8.786 -26.959 1.00 98.00 89 ARG A O 1
ATOM 718 N N . ALA A 1 90 ? 7.546 -7.052 -26.056 1.00 98.38 90 ALA A N 1
ATOM 719 C CA . ALA A 1 90 ? 7.919 -6.112 -27.105 1.00 98.38 90 ALA A CA 1
ATOM 720 C C . ALA A 1 90 ? 9.414 -5.767 -27.040 1.00 98.38 90 ALA A C 1
ATOM 722 O O . ALA A 1 90 ? 10.065 -5.658 -28.078 1.00 98.38 90 ALA A O 1
ATOM 723 N N . GLY A 1 91 ? 9.980 -5.637 -25.837 1.00 98.25 91 GLY A N 1
ATOM 724 C CA . GLY A 1 91 ? 11.377 -5.265 -25.642 1.00 98.25 91 GLY A CA 1
ATOM 725 C C . GLY A 1 91 ? 12.333 -6.368 -26.068 1.00 98.25 91 GLY A C 1
ATOM 726 O O . GLY A 1 91 ? 13.269 -6.093 -26.818 1.00 98.25 91 GLY A O 1
ATOM 727 N N . GLU A 1 92 ? 12.069 -7.623 -25.690 1.00 98.44 92 GLU A N 1
ATOM 728 C CA . GLU A 1 92 ? 12.853 -8.761 -26.180 1.00 98.44 92 GLU A CA 1
ATOM 729 C C . GLU A 1 92 ? 12.764 -8.899 -27.700 1.00 98.44 92 GLU A C 1
ATOM 731 O O . GLU A 1 92 ? 13.756 -9.228 -28.352 1.00 98.44 92 GLU A O 1
ATOM 736 N N . GLN A 1 93 ? 11.585 -8.669 -28.290 1.00 98.56 93 GLN A N 1
ATOM 737 C CA . GLN A 1 93 ? 11.426 -8.712 -29.741 1.00 98.56 93 GLN A CA 1
ATOM 738 C C . GLN A 1 93 ? 12.259 -7.621 -30.427 1.00 98.56 93 GLN A C 1
ATOM 740 O O . GLN A 1 93 ? 13.038 -7.937 -31.324 1.00 98.56 93 GLN A O 1
ATOM 745 N N . VAL A 1 94 ? 12.151 -6.363 -29.986 1.00 98.69 94 VAL A N 1
ATOM 746 C CA . VAL A 1 94 ? 12.915 -5.238 -30.552 1.00 98.69 94 VAL A CA 1
ATOM 747 C C . VAL A 1 94 ? 14.418 -5.447 -30.383 1.00 98.69 94 VAL A C 1
ATOM 749 O O . VAL A 1 94 ? 15.170 -5.268 -31.340 1.00 98.69 94 VAL A O 1
ATOM 752 N N . ALA A 1 95 ? 14.864 -5.867 -29.198 1.00 98.56 95 ALA A N 1
ATOM 753 C CA . ALA A 1 95 ? 16.272 -6.132 -28.933 1.00 98.56 95 ALA A CA 1
ATOM 754 C C . ALA A 1 95 ? 16.823 -7.221 -29.868 1.00 98.56 95 ALA A C 1
ATOM 756 O O . ALA A 1 95 ? 17.875 -7.042 -30.479 1.00 98.56 95 ALA A O 1
ATOM 757 N N . ARG A 1 96 ? 16.068 -8.310 -30.060 1.00 98.56 96 ARG A N 1
ATOM 758 C CA . ARG A 1 96 ? 16.422 -9.408 -30.969 1.00 98.56 96 ARG A CA 1
ATOM 759 C C . ARG A 1 96 ? 16.465 -8.971 -32.435 1.00 98.56 96 ARG A C 1
ATOM 761 O O . ARG A 1 96 ? 17.418 -9.313 -33.125 1.00 98.56 96 ARG A O 1
ATOM 768 N N . GLU A 1 97 ? 15.466 -8.220 -32.905 1.00 98.25 97 GLU A N 1
ATOM 769 C CA . GLU A 1 97 ? 15.398 -7.718 -34.290 1.00 98.25 97 GLU A CA 1
ATOM 770 C C . GLU A 1 97 ? 16.547 -6.754 -34.623 1.00 98.25 97 GLU A C 1
ATOM 772 O O . GLU A 1 97 ? 17.001 -6.711 -35.764 1.00 98.25 97 GLU A O 1
ATOM 777 N N . LEU A 1 98 ? 17.019 -5.988 -33.636 1.00 98.00 98 LEU A N 1
ATOM 778 C CA . LEU A 1 98 ? 18.053 -4.966 -33.815 1.00 98.00 98 LEU A CA 1
ATOM 779 C C . LEU A 1 98 ? 19.456 -5.409 -33.371 1.00 98.00 98 LEU A C 1
ATOM 781 O O . LEU A 1 98 ? 20.400 -4.631 -33.490 1.00 98.00 98 LEU A O 1
ATOM 785 N N . GLY A 1 99 ? 19.610 -6.631 -32.851 1.00 98.19 99 GLY A N 1
ATOM 786 C CA . GLY A 1 99 ? 20.885 -7.119 -32.317 1.00 98.19 99 GLY A CA 1
ATOM 787 C C . GLY A 1 99 ? 21.378 -6.343 -31.088 1.00 98.19 99 GLY A C 1
ATOM 788 O O . GLY A 1 99 ? 22.584 -6.201 -30.893 1.00 98.19 99 GLY A O 1
ATOM 789 N N . LEU A 1 100 ? 20.458 -5.814 -30.278 1.00 98.31 100 LEU A N 1
ATOM 790 C CA . LEU A 1 100 ? 20.738 -5.083 -29.040 1.00 98.31 100 LEU A CA 1
ATOM 791 C C . LEU A 1 100 ? 20.608 -6.009 -27.826 1.00 98.31 100 LEU A C 1
ATOM 793 O O . LEU A 1 100 ? 19.900 -7.015 -27.867 1.00 98.31 100 LEU A O 1
ATOM 797 N N . ALA A 1 101 ? 21.247 -5.653 -26.711 1.00 98.44 101 ALA A N 1
ATOM 798 C CA . ALA A 1 101 ? 20.955 -6.310 -25.442 1.00 98.44 101 ALA A CA 1
ATOM 799 C C . ALA A 1 101 ? 19.568 -5.889 -24.924 1.00 98.44 101 ALA A C 1
ATOM 801 O O . ALA A 1 101 ? 19.224 -4.710 -24.956 1.00 98.44 101 ALA A O 1
ATOM 802 N N . PHE A 1 102 ? 18.789 -6.842 -24.415 1.00 98.56 102 PHE A N 1
ATOM 803 C CA . PHE A 1 102 ? 17.582 -6.564 -23.636 1.00 98.56 102 PHE A CA 1
ATOM 804 C C . PHE A 1 102 ? 17.942 -6.504 -22.152 1.00 98.56 102 PHE A C 1
ATOM 806 O O . PHE A 1 102 ? 18.674 -7.369 -21.662 1.00 98.56 102 PHE A O 1
ATOM 813 N N . PHE A 1 103 ? 17.450 -5.495 -21.435 1.00 98.44 103 PHE A N 1
ATOM 814 C CA . PHE A 1 103 ? 17.727 -5.351 -20.011 1.00 98.44 103 PHE A CA 1
ATOM 815 C C . PHE A 1 103 ? 16.526 -4.817 -19.239 1.00 98.44 103 PHE A C 1
ATOM 817 O O . PHE A 1 103 ? 16.134 -3.667 -19.398 1.00 98.44 103 PHE A O 1
ATOM 824 N N . PHE A 1 104 ? 15.972 -5.656 -18.368 1.00 97.81 104 PHE A N 1
ATOM 825 C CA . PHE A 1 104 ? 14.884 -5.287 -17.473 1.00 97.81 104 PHE A CA 1
ATOM 826 C C . PHE A 1 104 ? 15.149 -5.913 -16.095 1.00 97.81 104 PHE A C 1
ATOM 828 O O . PHE A 1 104 ? 14.867 -7.093 -15.889 1.00 97.81 104 PHE A O 1
ATOM 835 N N . PRO A 1 105 ? 15.774 -5.178 -15.159 1.00 96.00 105 PRO A N 1
ATOM 836 C CA . PRO A 1 105 ? 16.294 -5.754 -13.916 1.00 96.00 105 PRO A CA 1
ATOM 837 C C . PRO A 1 105 ? 15.217 -6.118 -12.882 1.00 96.00 105 PRO A C 1
ATOM 839 O O . PRO A 1 105 ? 15.535 -6.798 -11.905 1.00 96.00 105 PRO A O 1
ATOM 842 N N . SER A 1 106 ? 13.968 -5.676 -13.067 1.00 95.50 106 SER A N 1
ATOM 843 C CA . SER A 1 106 ? 12.886 -5.876 -12.097 1.00 95.50 106 SER A CA 1
ATOM 844 C C . SER A 1 106 ? 11.518 -6.092 -12.765 1.00 95.50 106 SER A C 1
ATOM 846 O O . SER A 1 106 ? 10.623 -5.265 -12.613 1.00 95.50 106 SER A O 1
ATOM 848 N N . PRO A 1 107 ? 11.325 -7.192 -13.514 1.00 95.06 107 PRO A N 1
ATOM 849 C CA . PRO A 1 107 ? 10.075 -7.447 -14.234 1.00 95.06 107 PRO A CA 1
ATOM 850 C C . PRO A 1 107 ? 8.887 -7.769 -13.318 1.00 95.06 107 PRO A C 1
ATOM 852 O O . PRO A 1 107 ? 7.743 -7.534 -13.699 1.00 95.06 107 PRO A O 1
ATOM 855 N N . ASP A 1 108 ? 9.148 -8.292 -12.119 1.00 92.19 108 ASP A N 1
ATOM 856 C CA . ASP A 1 108 ? 8.095 -8.788 -11.228 1.00 92.19 108 ASP A CA 1
ATOM 857 C C . ASP A 1 108 ? 7.512 -7.701 -10.312 1.00 92.19 108 ASP A C 1
ATOM 859 O O . ASP A 1 108 ? 6.352 -7.794 -9.911 1.00 92.19 108 ASP A O 1
ATOM 863 N N . ASP A 1 109 ? 8.291 -6.658 -9.999 1.00 90.25 109 ASP A N 1
ATOM 864 C CA . ASP A 1 109 ? 7.884 -5.565 -9.108 1.00 90.25 109 ASP A CA 1
ATOM 865 C C . ASP A 1 109 ? 8.521 -4.227 -9.501 1.00 90.25 109 ASP A C 1
ATOM 867 O O . ASP A 1 109 ? 9.704 -4.215 -9.847 1.00 90.25 109 ASP A O 1
ATOM 871 N N . PRO A 1 110 ? 7.826 -3.095 -9.326 1.00 92.88 110 PRO A N 1
ATOM 872 C CA . PRO A 1 110 ? 8.416 -1.774 -9.464 1.00 92.88 110 PRO A CA 1
ATOM 873 C C . PRO A 1 110 ? 9.547 -1.513 -8.470 1.00 92.88 110 PRO A C 1
ATOM 875 O O . PRO A 1 110 ? 9.447 -1.871 -7.293 1.00 92.88 110 PRO A O 1
ATOM 878 N N . ASP A 1 111 ? 10.648 -0.947 -8.970 1.00 92.12 111 ASP A N 1
ATOM 879 C CA . ASP A 1 111 ? 11.849 -0.605 -8.196 1.00 92.12 111 ASP A CA 1
ATOM 880 C C . ASP A 1 111 ? 12.761 0.332 -9.008 1.00 92.12 111 ASP A C 1
ATOM 882 O O . ASP A 1 111 ? 13.496 -0.115 -9.896 1.00 92.12 111 ASP A O 1
ATOM 886 N N . ASP A 1 112 ? 12.720 1.623 -8.687 1.00 92.19 112 ASP A N 1
ATOM 887 C CA . ASP A 1 112 ? 13.567 2.694 -9.241 1.00 92.19 112 ASP A CA 1
ATOM 888 C C . ASP A 1 112 ? 15.010 2.667 -8.687 1.00 92.19 112 ASP A C 1
ATOM 890 O O . ASP A 1 112 ? 15.881 3.463 -9.056 1.00 92.19 112 ASP A O 1
ATOM 894 N N . GLY A 1 113 ? 15.295 1.721 -7.787 1.00 89.25 113 GLY A N 1
ATOM 895 C CA . GLY A 1 113 ? 16.610 1.451 -7.220 1.00 89.25 113 GLY A CA 1
ATOM 896 C C . GLY A 1 113 ? 17.499 0.538 -8.067 1.00 89.25 113 GLY A C 1
ATOM 897 O O . GLY A 1 113 ? 18.662 0.323 -7.705 1.00 89.25 113 GLY A O 1
ATOM 898 N N . CYS A 1 114 ? 16.976 -0.024 -9.159 1.00 93.31 114 CYS A N 1
ATOM 899 C CA . CYS A 1 114 ? 17.700 -0.984 -9.987 1.00 93.31 114 CYS A CA 1
ATOM 900 C C . CYS A 1 114 ? 18.859 -0.342 -10.774 1.00 93.31 114 CYS A C 1
ATOM 902 O O . CYS A 1 114 ? 18.794 0.831 -11.138 1.00 93.31 114 CYS A O 1
ATOM 904 N N . PRO A 1 115 ? 19.933 -1.100 -11.072 1.00 95.38 115 PRO A N 1
ATOM 905 C CA . PRO A 1 115 ? 21.034 -0.602 -11.894 1.00 95.38 115 PRO A CA 1
ATOM 906 C C . PRO A 1 115 ? 20.577 -0.298 -13.323 1.00 95.38 115 PRO A C 1
ATOM 908 O O . PRO A 1 115 ? 19.765 -1.040 -13.868 1.00 95.38 115 PRO A O 1
ATOM 911 N N . HIS A 1 116 ? 21.196 0.692 -13.969 1.00 96.44 116 HIS A N 1
ATOM 912 C CA . HIS A 1 116 ? 21.172 0.810 -15.432 1.00 96.44 116 HIS A CA 1
ATOM 913 C C . HIS A 1 116 ? 21.959 -0.329 -16.091 1.00 96.44 116 HIS A C 1
ATOM 915 O O . HIS A 1 116 ? 22.822 -0.957 -15.460 1.00 96.44 116 HIS A O 1
ATOM 921 N N . TRP A 1 117 ? 21.750 -0.559 -17.395 1.00 97.56 117 TRP A N 1
ATOM 922 C CA . TRP A 1 117 ? 22.430 -1.641 -18.116 1.00 97.56 117 TRP A CA 1
ATOM 923 C C . TRP A 1 117 ? 23.951 -1.589 -17.951 1.00 97.56 117 TRP A C 1
ATOM 925 O O . TRP A 1 117 ? 24.579 -2.614 -17.681 1.00 97.56 117 TRP A O 1
ATOM 935 N N . TRP A 1 118 ? 24.577 -0.415 -18.062 1.00 95.69 118 TRP A N 1
ATOM 936 C CA . TRP A 1 118 ? 26.037 -0.279 -17.942 1.00 95.69 118 TRP A CA 1
ATOM 937 C C . TRP A 1 118 ? 26.569 -0.477 -16.517 1.00 95.69 118 TRP A C 1
ATOM 939 O O . TRP A 1 118 ? 27.763 -0.712 -16.340 1.00 95.69 118 TRP A O 1
ATOM 949 N N . GLN A 1 119 ? 25.699 -0.446 -15.507 1.00 94.69 119 GLN A N 1
ATOM 950 C CA . GLN A 1 119 ? 26.055 -0.675 -14.106 1.00 94.69 119 GLN A CA 1
ATOM 951 C C . GLN A 1 119 ? 25.828 -2.126 -13.664 1.00 94.69 119 GLN A C 1
ATOM 953 O O . GLN A 1 119 ? 26.211 -2.492 -12.556 1.00 94.69 119 GLN A O 1
ATOM 958 N N . ARG A 1 120 ? 25.247 -2.985 -14.514 1.00 94.44 120 ARG A N 1
ATOM 959 C CA . ARG A 1 120 ? 24.870 -4.369 -14.166 1.00 94.44 120 ARG A CA 1
ATOM 960 C C . ARG A 1 120 ? 26.003 -5.208 -13.564 1.00 94.44 120 ARG A C 1
ATOM 962 O O . ARG A 1 120 ? 25.752 -6.045 -12.709 1.00 94.44 120 ARG A O 1
ATOM 969 N N . ASN A 1 121 ? 27.249 -4.959 -13.970 1.00 92.75 121 ASN A N 1
ATOM 970 C CA . ASN A 1 121 ? 28.422 -5.683 -13.465 1.00 92.75 121 ASN A CA 1
ATOM 971 C C . ASN A 1 121 ? 28.883 -5.202 -12.077 1.00 92.75 121 ASN A C 1
ATOM 973 O O . ASN A 1 121 ? 29.699 -5.862 -11.444 1.00 92.75 121 ASN A O 1
ATOM 977 N N . GLN A 1 122 ? 28.395 -4.046 -11.623 1.00 91.00 122 GLN A N 1
ATOM 978 C CA . GLN A 1 122 ? 28.625 -3.503 -10.281 1.00 91.00 122 GLN A CA 1
ATOM 979 C C . GLN A 1 122 ? 27.480 -3.861 -9.325 1.00 91.00 122 GLN A C 1
ATOM 981 O O . GLN A 1 122 ? 27.566 -3.600 -8.127 1.00 91.00 122 GLN A O 1
ATOM 986 N N . ALA A 1 123 ? 26.391 -4.422 -9.853 1.00 92.69 123 ALA A N 1
ATOM 987 C CA . ALA A 1 123 ? 25.221 -4.765 -9.076 1.00 92.69 123 ALA A CA 1
ATOM 988 C C . ALA A 1 123 ? 25.404 -6.096 -8.336 1.00 92.69 123 ALA A C 1
ATOM 990 O O . ALA A 1 123 ? 26.093 -7.008 -8.794 1.00 92.69 123 ALA A O 1
ATOM 991 N N . VAL A 1 124 ? 24.733 -6.218 -7.195 1.00 91.25 124 VAL A N 1
ATOM 992 C CA . VAL A 1 124 ? 24.639 -7.453 -6.412 1.00 91.25 124 VAL A CA 1
ATOM 993 C C . VAL A 1 124 ? 23.211 -7.977 -6.458 1.00 91.25 124 VAL A C 1
ATOM 995 O O . VAL A 1 124 ? 22.256 -7.204 -6.448 1.00 91.25 124 VAL A O 1
ATOM 998 N N . ALA A 1 125 ? 23.043 -9.295 -6.506 1.00 92.81 125 ALA A N 1
ATOM 999 C CA . ALA A 1 125 ? 21.719 -9.900 -6.456 1.00 92.81 125 ALA A CA 1
ATOM 1000 C C . ALA A 1 125 ? 21.147 -9.847 -5.029 1.00 92.81 125 ALA A C 1
ATOM 1002 O O . ALA A 1 125 ? 21.828 -10.166 -4.051 1.00 92.81 125 ALA A O 1
ATOM 1003 N N . CYS A 1 126 ? 19.872 -9.487 -4.913 1.00 92.50 126 CYS A N 1
ATOM 1004 C CA . CYS A 1 126 ? 19.088 -9.603 -3.694 1.00 92.50 126 CYS A CA 1
ATOM 1005 C C . CYS A 1 126 ? 19.057 -11.070 -3.236 1.00 92.50 126 CYS A C 1
ATOM 1007 O O . CYS A 1 126 ? 18.591 -11.939 -3.966 1.00 92.50 126 CYS A O 1
ATOM 1009 N N . THR A 1 127 ? 19.457 -11.355 -1.998 1.00 92.81 127 THR A N 1
ATOM 1010 C CA . THR A 1 127 ? 19.401 -12.703 -1.405 1.00 92.81 127 THR A CA 1
ATOM 1011 C C . THR A 1 127 ? 17.968 -13.240 -1.303 1.00 92.81 127 THR A C 1
ATOM 1013 O O . THR A 1 127 ? 17.770 -14.446 -1.213 1.00 92.81 127 THR A O 1
ATOM 1016 N N . GLY A 1 128 ? 16.963 -12.357 -1.267 1.00 92.31 128 GLY A N 1
ATOM 1017 C CA . GLY A 1 128 ? 15.556 -12.745 -1.152 1.00 92.31 128 GLY A CA 1
ATOM 1018 C C . GLY A 1 128 ? 14.916 -13.159 -2.479 1.00 92.31 128 GLY A C 1
ATOM 1019 O O . GLY A 1 128 ? 14.237 -14.178 -2.520 1.00 92.31 128 GLY A O 1
ATOM 1020 N N . CYS A 1 129 ? 15.121 -12.380 -3.545 1.00 93.19 129 CYS A N 1
ATOM 1021 C CA . CYS A 1 129 ? 14.427 -12.575 -4.826 1.00 93.19 129 CYS A CA 1
ATOM 1022 C C . CYS A 1 129 ? 15.335 -12.567 -6.068 1.00 93.19 129 CYS A C 1
ATOM 1024 O O . CYS A 1 129 ? 14.835 -12.659 -7.179 1.00 93.19 129 CYS A O 1
ATOM 1026 N N . GLY A 1 130 ? 16.652 -12.410 -5.922 1.00 93.19 130 GLY A N 1
ATOM 1027 C CA . GLY A 1 130 ? 17.597 -12.367 -7.045 1.00 93.19 130 GLY A CA 1
ATOM 1028 C C . GLY A 1 130 ? 17.673 -11.035 -7.804 1.00 93.19 130 GLY A C 1
ATOM 1029 O O . GLY A 1 130 ? 18.610 -10.854 -8.577 1.00 93.19 130 GLY A O 1
ATOM 1030 N N . LYS A 1 131 ? 16.757 -10.083 -7.558 1.00 93.44 131 LYS A N 1
ATOM 1031 C CA . LYS A 1 131 ? 16.757 -8.739 -8.175 1.00 93.44 131 LYS A CA 1
ATOM 1032 C C . LYS A 1 131 ? 18.120 -8.049 -8.048 1.00 93.44 131 LYS A C 1
ATOM 1034 O O . LYS A 1 131 ? 18.704 -8.065 -6.965 1.00 93.44 131 LYS A O 1
ATOM 1039 N N . LEU A 1 132 ? 18.612 -7.426 -9.118 1.00 93.38 132 LEU A N 1
ATOM 1040 C CA . LEU A 1 132 ? 19.891 -6.706 -9.115 1.00 93.38 132 LEU A CA 1
ATOM 1041 C C . LEU A 1 132 ? 19.788 -5.365 -8.372 1.00 93.38 132 LEU A C 1
ATOM 1043 O O . LEU A 1 132 ? 18.861 -4.597 -8.606 1.00 93.38 132 LEU A O 1
ATOM 1047 N N . LEU A 1 133 ? 20.767 -5.067 -7.516 1.00 91.31 133 LEU A N 1
ATOM 1048 C CA . LEU A 1 133 ? 20.823 -3.872 -6.667 1.00 91.31 133 LEU A CA 1
ATOM 1049 C C . LEU A 1 133 ? 22.175 -3.168 -6.800 1.00 91.31 133 LEU A C 1
ATOM 1051 O O . LEU A 1 133 ? 23.216 -3.826 -6.798 1.00 91.31 133 LEU A O 1
ATOM 1055 N N . LEU A 1 134 ? 22.179 -1.836 -6.854 1.00 88.94 134 LEU A N 1
ATOM 1056 C CA . LEU A 1 134 ? 23.415 -1.050 -6.804 1.00 88.94 134 LEU A CA 1
ATOM 1057 C C . LEU A 1 134 ? 23.985 -1.002 -5.382 1.00 88.94 134 LEU A C 1
ATOM 1059 O O . LEU A 1 134 ? 23.294 -0.597 -4.447 1.00 88.94 134 LEU A O 1
ATOM 1063 N N . VAL A 1 135 ? 25.270 -1.342 -5.235 1.00 76.62 135 VAL A N 1
ATOM 1064 C CA . VAL A 1 135 ? 25.952 -1.411 -3.928 1.00 76.62 135 VAL A CA 1
ATOM 1065 C C . VAL A 1 135 ? 25.928 -0.070 -3.190 1.00 76.62 135 VAL A C 1
ATOM 1067 O O . VAL A 1 135 ? 25.702 -0.048 -1.986 1.00 76.62 135 VAL A O 1
ATOM 1070 N N . GLU A 1 136 ? 26.088 1.051 -3.896 1.00 71.00 136 GLU A N 1
ATOM 1071 C CA . GLU A 1 136 ? 26.075 2.400 -3.301 1.00 71.00 136 GLU A CA 1
ATOM 1072 C C . GLU A 1 136 ? 24.714 2.786 -2.705 1.00 71.00 136 GLU A C 1
ATOM 1074 O O . GLU A 1 136 ? 24.649 3.551 -1.743 1.00 71.00 136 GLU A O 1
ATOM 1079 N N . ARG A 1 137 ? 23.620 2.236 -3.249 1.00 62.78 137 ARG A N 1
ATOM 1080 C CA . ARG A 1 137 ? 22.257 2.450 -2.741 1.00 62.78 137 ARG A CA 1
ATOM 1081 C C . ARG A 1 137 ? 21.870 1.446 -1.655 1.00 62.78 137 ARG A C 1
ATOM 1083 O O . ARG A 1 137 ? 20.928 1.685 -0.901 1.00 62.78 137 ARG A O 1
ATOM 1090 N N . THR A 1 138 ? 22.599 0.338 -1.526 1.00 59.84 138 THR A N 1
ATOM 1091 C CA . THR A 1 138 ? 22.437 -0.586 -0.401 1.00 59.84 138 THR A CA 1
ATOM 1092 C C . THR A 1 138 ? 23.260 -0.100 0.788 1.00 59.84 138 THR A C 1
ATOM 1094 O O . THR A 1 138 ? 24.463 0.115 0.675 1.00 59.84 138 THR A O 1
ATOM 1097 N N . ARG A 1 139 ? 22.640 0.059 1.965 1.00 62.84 139 ARG A N 1
ATOM 1098 C CA . ARG A 1 139 ? 23.401 0.300 3.206 1.00 62.84 139 ARG A CA 1
ATOM 1099 C C . ARG A 1 139 ? 24.489 -0.782 3.342 1.00 62.84 139 ARG A C 1
ATOM 1101 O O . ARG A 1 139 ? 24.185 -1.940 3.054 1.00 62.84 139 ARG A O 1
ATOM 1108 N N . PRO A 1 140 ? 25.716 -0.468 3.797 1.00 60.59 140 PRO A N 1
ATOM 1109 C CA . PRO A 1 140 ? 26.759 -1.475 3.980 1.00 60.59 140 PRO A CA 1
ATOM 1110 C C . PRO A 1 140 ? 26.230 -2.698 4.747 1.00 60.59 140 PRO A C 1
ATOM 1112 O O . PRO A 1 140 ? 25.731 -2.572 5.863 1.00 60.59 140 PRO A O 1
ATOM 1115 N N . GLY A 1 141 ? 26.276 -3.875 4.115 1.00 66.69 141 GLY A N 1
ATOM 1116 C CA . GLY A 1 141 ? 25.763 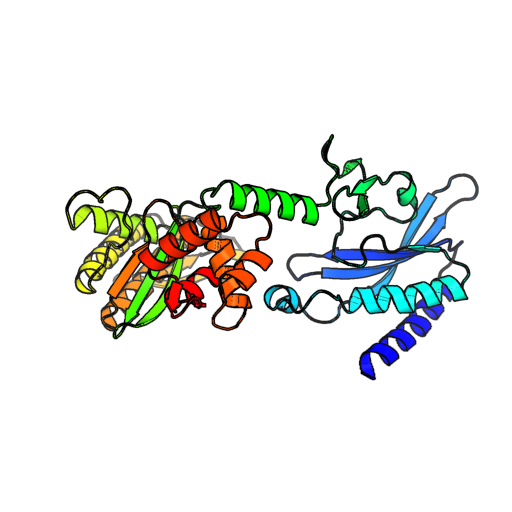-5.132 4.678 1.00 66.69 141 GLY A CA 1
ATOM 1117 C C . GLY A 1 141 ? 24.317 -5.503 4.312 1.00 66.69 141 GLY A C 1
ATOM 1118 O O . GLY A 1 141 ? 23.898 -6.623 4.608 1.00 66.69 141 GLY A O 1
ATOM 1119 N N . PHE A 1 142 ? 23.558 -4.641 3.629 1.00 70.25 142 PHE A N 1
ATOM 1120 C CA . PHE A 1 142 ? 22.230 -4.993 3.120 1.00 70.25 142 PHE A CA 1
ATOM 1121 C C . PHE A 1 142 ? 22.330 -5.812 1.832 1.00 70.25 142 PHE A C 1
ATOM 1123 O O . PHE A 1 142 ? 22.885 -5.369 0.834 1.00 70.25 142 PHE A O 1
ATOM 1130 N N . ARG A 1 143 ? 21.746 -7.015 1.851 1.00 85.44 143 ARG A N 1
ATOM 1131 C CA . ARG A 1 143 ? 21.628 -7.910 0.685 1.00 85.44 143 ARG A CA 1
ATOM 1132 C C . ARG A 1 143 ? 20.175 -8.145 0.260 1.00 85.44 143 ARG A C 1
ATOM 1134 O O . ARG A 1 143 ? 19.873 -9.161 -0.354 1.00 85.44 143 ARG A O 1
ATOM 1141 N N . PHE A 1 144 ? 19.258 -7.262 0.639 1.00 90.00 144 PHE A N 1
ATOM 1142 C CA . PHE A 1 144 ? 17.836 -7.379 0.316 1.00 90.00 144 PHE A CA 1
ATOM 1143 C C . PHE A 1 144 ? 17.367 -6.117 -0.404 1.00 90.00 144 PHE A C 1
ATOM 1145 O O . PHE A 1 144 ? 17.744 -5.016 -0.010 1.00 90.00 144 PHE A O 1
ATOM 1152 N N . CYS A 1 145 ? 16.542 -6.280 -1.440 1.00 90.00 145 CYS A N 1
ATOM 1153 C CA . CYS A 1 145 ? 15.821 -5.164 -2.050 1.00 90.00 145 CYS A CA 1
ATOM 1154 C C . CYS A 1 145 ? 14.791 -4.606 -1.056 1.00 90.00 145 CYS A C 1
ATOM 1156 O O . CYS A 1 145 ? 14.437 -5.289 -0.087 1.00 90.00 145 CYS A O 1
ATOM 1158 N N . ALA A 1 146 ? 14.272 -3.401 -1.308 1.00 85.81 146 ALA A N 1
ATOM 1159 C CA . ALA A 1 146 ? 13.320 -2.743 -0.410 1.00 85.81 146 ALA A CA 1
ATOM 1160 C C . ALA A 1 146 ? 12.099 -3.629 -0.097 1.00 85.81 146 ALA A C 1
ATOM 1162 O O . ALA A 1 146 ? 11.730 -3.783 1.068 1.00 85.81 146 ALA A O 1
ATOM 1163 N N . ARG A 1 147 ? 11.541 -4.304 -1.116 1.00 89.38 147 ARG A N 1
ATOM 1164 C CA . ARG A 1 147 ? 10.424 -5.254 -0.968 1.00 89.38 147 ARG A CA 1
ATOM 1165 C C . ARG A 1 147 ? 10.772 -6.431 -0.054 1.00 89.38 147 ARG A C 1
ATOM 1167 O O . ARG A 1 147 ? 10.031 -6.719 0.882 1.00 89.38 147 ARG A O 1
ATOM 1174 N N . CYS A 1 148 ? 11.881 -7.129 -0.314 1.00 90.69 148 CYS A N 1
ATOM 1175 C CA . CYS A 1 148 ? 12.278 -8.290 0.489 1.00 90.69 148 CYS A CA 1
ATOM 1176 C C . CYS A 1 148 ? 12.631 -7.900 1.925 1.00 90.69 148 CYS A C 1
ATOM 1178 O O . CYS A 1 148 ? 12.332 -8.653 2.850 1.00 90.69 148 CYS A O 1
ATOM 1180 N N . ASP A 1 149 ? 13.265 -6.747 2.121 1.00 89.75 149 ASP A N 1
ATOM 1181 C CA . ASP A 1 149 ? 13.564 -6.241 3.453 1.00 89.75 149 ASP A CA 1
ATOM 1182 C C . ASP A 1 149 ? 12.286 -5.884 4.225 1.00 89.75 149 ASP A C 1
ATOM 1184 O O . ASP A 1 149 ? 12.130 -6.307 5.370 1.00 89.75 149 ASP A O 1
ATOM 1188 N N . LEU A 1 150 ? 11.336 -5.192 3.584 1.00 88.25 150 LEU A N 1
ATOM 1189 C CA . LEU A 1 150 ? 10.028 -4.905 4.171 1.00 88.25 150 LEU A CA 1
ATOM 1190 C C . LEU A 1 150 ? 9.296 -6.199 4.541 1.00 88.25 150 LEU A C 1
ATOM 1192 O O . LEU A 1 150 ? 8.905 -6.359 5.690 1.00 88.25 150 LEU A O 1
ATOM 1196 N N . ALA A 1 151 ? 9.205 -7.167 3.624 1.00 90.50 151 ALA A N 1
ATOM 1197 C CA . ALA A 1 151 ? 8.563 -8.455 3.890 1.00 90.50 151 ALA A CA 1
ATOM 1198 C C . ALA A 1 151 ? 9.213 -9.206 5.067 1.00 90.50 151 ALA A C 1
ATOM 1200 O O . ALA A 1 151 ? 8.519 -9.799 5.894 1.00 90.50 151 ALA A O 1
ATOM 1201 N N . ARG A 1 152 ? 10.547 -9.159 5.187 1.00 92.12 152 ARG A N 1
ATOM 1202 C CA . ARG A 1 152 ? 11.272 -9.740 6.328 1.00 92.12 152 ARG A CA 1
ATOM 1203 C C . ARG A 1 152 ? 10.973 -9.008 7.632 1.00 92.12 152 ARG A C 1
ATOM 1205 O O . ARG A 1 152 ? 10.750 -9.674 8.641 1.00 92.12 152 ARG A O 1
ATOM 1212 N N . ARG A 1 153 ? 10.972 -7.670 7.622 1.00 90.81 153 ARG A N 1
ATOM 1213 C CA . ARG A 1 153 ? 10.625 -6.848 8.791 1.00 90.81 153 ARG A CA 1
ATOM 1214 C C . ARG A 1 153 ? 9.195 -7.124 9.243 1.00 90.81 153 ARG A C 1
ATOM 1216 O O . ARG A 1 153 ? 9.012 -7.494 10.396 1.00 90.81 153 ARG A O 1
ATOM 1223 N N . THR A 1 154 ? 8.231 -7.081 8.326 1.00 89.12 154 THR A N 1
ATOM 1224 C CA . THR A 1 154 ? 6.825 -7.413 8.585 1.00 89.12 154 THR A CA 1
ATOM 1225 C C . THR A 1 154 ? 6.677 -8.825 9.146 1.00 89.12 154 THR A C 1
ATOM 1227 O O . THR A 1 154 ? 6.024 -9.011 10.167 1.00 89.12 154 THR A O 1
ATOM 1230 N N . ARG A 1 155 ? 7.331 -9.831 8.549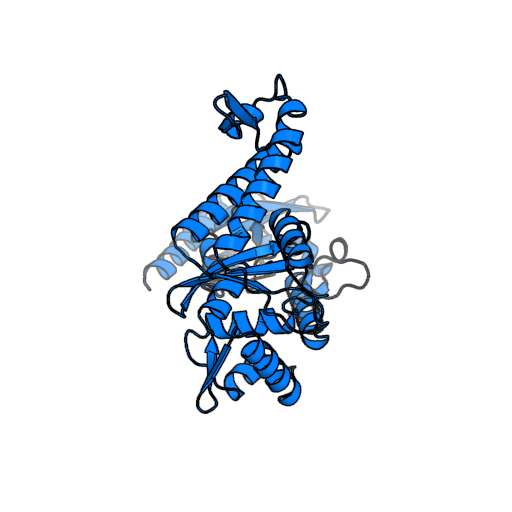 1.00 94.06 155 ARG A N 1
ATOM 1231 C CA . ARG A 1 155 ? 7.293 -11.210 9.062 1.00 94.06 155 ARG A CA 1
ATOM 1232 C C . ARG A 1 155 ? 7.843 -11.311 10.483 1.00 94.06 155 ARG A C 1
ATOM 1234 O O . ARG A 1 155 ? 7.239 -11.983 11.311 1.00 94.06 155 ARG A O 1
ATOM 1241 N N . ARG A 1 156 ? 8.979 -10.669 10.765 1.00 94.44 156 ARG A N 1
ATOM 1242 C CA . ARG A 1 156 ? 9.565 -10.639 12.110 1.00 94.44 156 ARG A CA 1
ATOM 1243 C C . ARG A 1 156 ? 8.616 -9.976 13.107 1.00 94.44 156 ARG A C 1
ATOM 1245 O O . ARG A 1 156 ? 8.369 -10.552 14.152 1.00 94.44 156 ARG A O 1
ATOM 1252 N N . GLU A 1 157 ? 8.036 -8.835 12.753 1.00 91.50 157 GLU A N 1
ATOM 1253 C CA . GLU A 1 157 ? 7.073 -8.125 13.600 1.00 91.50 157 GLU A CA 1
ATOM 1254 C C . GLU A 1 157 ? 5.817 -8.968 13.896 1.00 91.50 157 GLU A C 1
ATOM 1256 O O . GLU A 1 157 ? 5.309 -8.970 15.014 1.00 91.50 157 GLU A O 1
ATOM 1261 N N . ILE A 1 158 ? 5.335 -9.743 12.917 1.00 93.50 158 ILE A N 1
ATOM 1262 C CA . ILE A 1 158 ? 4.238 -10.705 13.113 1.00 93.50 158 ILE A CA 1
ATOM 1263 C C . ILE A 1 158 ? 4.668 -11.846 14.052 1.00 93.50 158 ILE A C 1
ATOM 1265 O O . ILE A 1 158 ? 3.908 -12.243 14.938 1.00 93.50 158 ILE A O 1
ATOM 1269 N N . LEU A 1 159 ? 5.877 -12.386 13.882 1.00 95.12 159 LEU A N 1
ATOM 1270 C CA . LEU A 1 159 ? 6.419 -13.454 14.733 1.00 95.12 159 LEU A CA 1
ATOM 1271 C C . LEU A 1 159 ? 6.638 -12.994 16.176 1.00 95.12 159 LEU A C 1
ATOM 1273 O O . LEU A 1 159 ? 6.335 -13.734 17.103 1.00 95.12 159 LEU A O 1
ATOM 1277 N N . GLU A 1 160 ? 7.102 -11.767 16.371 1.00 94.69 160 GLU A N 1
ATOM 1278 C CA . GLU A 1 160 ? 7.367 -11.184 17.689 1.00 94.69 160 GLU A CA 1
ATOM 1279 C C . GLU A 1 160 ? 6.093 -10.657 18.374 1.00 94.69 160 GLU A C 1
ATOM 1281 O O . GLU A 1 160 ? 6.169 -10.194 19.507 1.00 94.69 160 GLU A O 1
ATOM 1286 N N . ASP A 1 161 ? 4.930 -10.737 17.707 1.00 91.25 161 ASP A N 1
ATOM 1287 C CA . ASP A 1 161 ? 3.669 -10.121 18.155 1.00 91.25 161 ASP A CA 1
ATOM 1288 C C . ASP A 1 161 ? 3.873 -8.632 18.495 1.00 91.25 161 ASP A C 1
ATOM 1290 O O . ASP A 1 161 ? 3.322 -8.114 19.467 1.00 91.25 161 ASP A O 1
ATOM 1294 N N . SER A 1 162 ? 4.724 -7.946 17.716 1.00 88.00 162 SER A N 1
ATOM 1295 C CA . SER A 1 162 ? 5.161 -6.584 18.018 1.00 88.00 162 SER A CA 1
ATOM 1296 C C . SER A 1 162 ? 3.961 -5.632 18.092 1.00 88.00 162 SER A C 1
ATOM 1298 O O . SER A 1 162 ? 3.005 -5.790 17.317 1.00 88.00 162 SER A O 1
ATOM 1300 N N . PRO A 1 163 ? 4.007 -4.604 18.960 1.00 84.69 163 PRO A N 1
ATOM 1301 C CA . PRO A 1 163 ? 3.033 -3.518 18.924 1.00 84.69 163 PRO A CA 1
ATOM 1302 C C . PRO A 1 163 ? 2.916 -2.934 17.507 1.00 84.69 163 PRO A C 1
ATOM 1304 O O . PRO A 1 163 ? 3.904 -2.883 16.770 1.00 84.69 163 PRO A O 1
ATOM 1307 N N . GLY A 1 164 ? 1.715 -2.509 17.104 1.00 70.44 164 GLY A N 1
ATOM 1308 C CA . GLY A 1 164 ? 1.521 -1.794 15.836 1.00 70.44 164 GLY A CA 1
ATOM 1309 C C . GLY A 1 164 ? 2.378 -0.519 15.738 1.00 70.44 164 GLY A C 1
ATOM 1310 O O . GLY A 1 164 ? 2.821 0.001 16.760 1.00 70.44 164 GLY A O 1
ATOM 1311 N N . ILE A 1 165 ? 2.602 -0.003 14.512 1.00 60.31 165 ILE A N 1
ATOM 1312 C CA . ILE A 1 165 ? 3.471 1.175 14.221 1.00 60.31 165 ILE A CA 1
ATOM 1313 C C . ILE A 1 165 ? 3.146 2.386 15.096 1.00 60.31 165 ILE A C 1
ATOM 1315 O O . ILE A 1 165 ? 4.022 3.207 15.357 1.00 60.31 165 ILE A O 1
ATOM 1319 N N . SER A 1 166 ? 1.908 2.506 15.561 1.00 60.59 166 SER A N 1
ATOM 1320 C CA . SER A 1 166 ? 1.521 3.574 16.459 1.00 60.59 166 SER A CA 1
ATOM 1321 C C . SER A 1 166 ? 0.717 2.995 17.616 1.00 60.59 166 SER A C 1
ATOM 1323 O O . SER A 1 166 ? -0.220 2.228 17.364 1.00 60.59 166 SER A O 1
ATOM 1325 N N . PRO A 1 167 ? 1.031 3.348 18.878 1.00 62.47 167 PRO A N 1
ATOM 1326 C CA . PRO A 1 167 ? 0.035 3.218 19.924 1.00 62.47 167 PRO A CA 1
ATOM 1327 C C . PRO A 1 167 ? -1.179 4.021 19.433 1.00 62.47 167 PRO A C 1
ATOM 1329 O O . PRO A 1 167 ? -1.048 5.155 18.978 1.00 62.47 167 PRO A O 1
ATOM 1332 N N . GLY A 1 168 ? -2.344 3.392 19.397 1.00 66.19 168 GLY A N 1
ATOM 1333 C CA . GLY A 1 168 ? -3.538 3.937 18.762 1.00 66.19 168 GLY A CA 1
ATOM 1334 C C . GLY A 1 168 ? -4.781 3.345 19.393 1.00 66.19 168 GLY A C 1
ATOM 1335 O O . GLY A 1 168 ? -4.717 2.297 20.041 1.00 66.19 168 GLY A O 1
ATOM 1336 N N . TYR A 1 169 ? -5.898 4.021 19.187 1.00 72.88 169 TYR A N 1
ATOM 1337 C CA . TYR A 1 169 ? -7.205 3.527 19.564 1.00 72.88 169 TYR A CA 1
ATOM 1338 C C . TYR A 1 169 ? -8.019 3.284 18.305 1.00 72.88 169 TYR A C 1
ATOM 1340 O O . TYR A 1 169 ? -7.997 4.076 17.361 1.00 72.88 169 TYR A O 1
ATOM 1348 N N . PHE A 1 170 ? -8.764 2.189 18.311 1.00 73.38 170 PHE A N 1
ATOM 1349 C CA . PHE A 1 170 ? -9.811 1.993 17.327 1.00 73.38 170 PHE A CA 1
ATOM 1350 C C . PHE A 1 170 ? -11.131 2.390 17.950 1.00 73.38 170 PHE A C 1
ATOM 1352 O O . PHE A 1 170 ? -11.483 1.920 19.032 1.00 73.38 170 PHE A O 1
ATOM 1359 N N . LEU A 1 171 ? -11.820 3.284 17.260 1.00 77.56 171 LEU A N 1
ATOM 1360 C CA . LEU A 1 171 ? -13.150 3.741 17.596 1.00 77.56 171 LEU A CA 1
ATOM 1361 C C . LEU A 1 171 ? -14.103 3.020 16.676 1.00 77.56 171 LEU A C 1
ATOM 1363 O O . LEU A 1 171 ? -13.974 3.147 15.462 1.00 77.56 171 LEU A O 1
ATOM 1367 N N . PHE A 1 172 ? -15.060 2.292 17.226 1.00 80.19 172 PHE A N 1
ATOM 1368 C CA . PHE A 1 172 ? -16.155 1.775 16.423 1.00 80.19 172 PHE A CA 1
ATOM 1369 C C . PHE A 1 172 ? -17.485 2.163 17.029 1.00 80.19 172 PHE A C 1
ATOM 1371 O O . PHE A 1 172 ? -17.626 2.276 18.244 1.00 80.19 172 PHE A O 1
ATOM 1378 N N . THR A 1 173 ? -18.451 2.402 16.154 1.00 83.00 173 THR A N 1
ATOM 1379 C CA . THR A 1 173 ? -19.812 2.721 16.560 1.00 83.00 173 THR A CA 1
ATOM 1380 C C . THR A 1 173 ? -20.724 1.547 16.290 1.00 83.00 173 THR A C 1
ATOM 1382 O O . THR A 1 173 ? -20.616 0.911 15.242 1.00 83.00 173 THR A O 1
ATOM 1385 N N . GLU A 1 174 ? -21.600 1.254 17.241 1.00 82.25 174 GLU A N 1
ATOM 1386 C CA . GLU A 1 174 ? -22.594 0.194 17.160 1.00 82.25 174 GLU A CA 1
ATOM 1387 C C . GLU A 1 174 ? -23.999 0.808 17.095 1.00 82.25 174 GLU A C 1
ATOM 1389 O O . GLU A 1 174 ? -24.315 1.757 17.818 1.00 82.25 174 GLU A O 1
ATOM 1394 N N . ALA A 1 175 ? -24.832 0.267 16.210 1.00 83.81 175 ALA A N 1
ATOM 1395 C CA . ALA A 1 175 ? -26.259 0.539 16.109 1.00 83.81 175 ALA A CA 1
ATOM 1396 C C . ALA A 1 175 ? -26.997 -0.802 15.980 1.00 83.81 175 ALA A C 1
ATOM 1398 O O . ALA A 1 175 ? -26.625 -1.644 15.161 1.00 83.81 175 ALA A O 1
ATOM 1399 N N . ASP A 1 176 ? -28.022 -1.027 16.805 1.00 83.75 176 ASP A N 1
ATOM 1400 C CA . ASP A 1 176 ? -28.849 -2.245 16.787 1.00 83.75 176 ASP A CA 1
ATOM 1401 C C . ASP A 1 176 ? -28.053 -3.568 16.846 1.00 83.75 176 ASP A C 1
ATOM 1403 O O . ASP A 1 176 ? -28.370 -4.543 16.156 1.00 83.75 176 ASP A O 1
ATOM 1407 N N . GLY A 1 177 ? -26.983 -3.624 17.647 1.00 75.44 177 GLY A N 1
ATOM 1408 C CA . GLY A 1 177 ? -26.159 -4.833 17.764 1.00 75.44 177 GLY A CA 1
ATOM 1409 C C . GLY A 1 177 ? -25.173 -5.047 16.608 1.00 75.44 177 GLY A C 1
ATOM 1410 O O . GLY A 1 177 ? -24.622 -6.143 16.467 1.00 75.44 177 GLY A O 1
ATOM 1411 N N . ARG A 1 178 ? -24.996 -4.057 15.721 1.00 70.81 178 ARG A N 1
ATOM 1412 C CA . ARG A 1 178 ? -24.121 -4.130 14.542 1.00 70.81 178 ARG A CA 1
ATOM 1413 C C . ARG A 1 178 ? -23.165 -2.951 14.498 1.00 70.81 178 ARG A C 1
ATOM 1415 O O . ARG A 1 178 ? -23.571 -1.812 14.701 1.00 70.81 178 ARG A O 1
ATOM 1422 N N . VAL A 1 179 ? -21.903 -3.217 14.166 1.00 70.38 179 VAL A N 1
ATOM 1423 C CA . VAL A 1 179 ? -20.945 -2.139 13.903 1.00 70.38 179 VAL A CA 1
ATOM 1424 C C . VAL A 1 179 ? -21.318 -1.417 12.616 1.00 70.38 179 VAL A C 1
ATOM 1426 O O . VAL A 1 179 ? -21.618 -2.052 11.610 1.00 70.38 179 VAL A O 1
ATOM 1429 N N . ASP A 1 180 ? -21.309 -0.093 12.678 1.00 72.56 180 ASP A N 1
ATOM 1430 C CA . ASP A 1 180 ? -21.718 0.801 11.595 1.00 72.56 180 ASP A CA 1
ATOM 1431 C C . ASP A 1 180 ? -20.501 1.522 10.989 1.00 72.56 180 ASP A C 1
ATOM 1433 O O . ASP A 1 180 ? -20.310 1.561 9.776 1.00 72.56 180 ASP A O 1
ATOM 1437 N N . GLU A 1 181 ? -19.601 2.025 11.838 1.00 72.38 181 GLU A N 1
ATOM 1438 C CA . GLU A 1 181 ? -18.419 2.797 11.430 1.00 72.38 181 GLU A CA 1
ATOM 1439 C C . GLU A 1 181 ? -17.216 2.414 12.299 1.00 72.38 181 GLU A C 1
ATOM 1441 O O . GLU A 1 181 ? -17.387 2.212 13.501 1.00 72.38 181 GLU A O 1
ATOM 1446 N N . CYS A 1 182 ? -16.011 2.341 11.719 1.00 68.38 182 CYS A N 1
ATOM 1447 C CA . CYS A 1 182 ? -14.755 2.224 12.466 1.00 68.38 182 CYS A CA 1
ATOM 1448 C C . CYS A 1 182 ? -13.749 3.258 11.979 1.00 68.38 182 CYS A C 1
ATOM 1450 O O . CYS A 1 182 ? -13.533 3.412 10.777 1.00 68.38 182 CYS A O 1
ATOM 1452 N N . VAL A 1 183 ? -13.097 3.915 12.928 1.00 67.81 183 VAL A N 1
ATOM 1453 C CA . VAL A 1 183 ? -12.088 4.941 12.703 1.00 67.81 183 VAL A CA 1
ATOM 1454 C C . VAL A 1 183 ? -10.859 4.577 13.528 1.00 67.81 183 VAL A C 1
ATOM 1456 O O . VAL A 1 183 ? -10.954 4.340 14.734 1.00 67.81 183 VAL A O 1
ATOM 1459 N N . PHE A 1 184 ? -9.696 4.515 12.885 1.00 66.44 184 PHE A N 1
ATOM 1460 C CA . PHE A 1 184 ? -8.426 4.461 13.599 1.00 66.44 184 PHE A CA 1
ATOM 1461 C C . PHE A 1 184 ? -8.003 5.878 13.972 1.00 66.44 184 PHE A C 1
ATOM 1463 O O . PHE A 1 184 ? -7.995 6.774 13.130 1.00 66.44 184 PHE A O 1
ATOM 1470 N N . THR A 1 185 ? -7.622 6.077 15.228 1.00 64.12 185 THR A N 1
ATOM 1471 C CA . THR A 1 185 ? -6.960 7.299 15.675 1.00 64.12 185 THR A CA 1
ATOM 1472 C C . THR A 1 185 ? -5.654 6.913 16.353 1.00 64.12 185 THR A C 1
ATOM 1474 O O . THR A 1 185 ? -5.627 6.090 17.270 1.00 64.12 185 THR A O 1
ATOM 1477 N N . SER A 1 186 ? -4.543 7.507 15.921 1.00 60.38 186 SER A N 1
ATOM 1478 C CA . SER A 1 186 ? -3.277 7.352 16.643 1.00 60.38 186 SER A CA 1
ATOM 1479 C C . SER A 1 186 ? -3.419 7.913 18.067 1.00 60.38 186 SER A C 1
ATOM 1481 O O . SER A 1 186 ? -4.283 8.750 18.325 1.00 60.38 186 SER A O 1
ATOM 1483 N N . VAL A 1 187 ? -2.586 7.469 19.013 1.00 54.59 187 VAL A N 1
ATOM 1484 C CA . VAL A 1 187 ? -2.553 8.009 20.392 1.00 54.59 187 VAL A CA 1
ATOM 1485 C C . VAL A 1 187 ? -2.136 9.477 20.405 1.00 54.59 187 VAL A C 1
ATOM 1487 O O . VAL A 1 187 ? -2.517 10.211 21.311 1.00 54.59 187 VAL A O 1
ATOM 1490 N N . ASN A 1 188 ? -1.412 9.914 19.374 1.00 49.75 188 ASN A N 1
ATOM 1491 C CA . ASN A 1 188 ? -1.108 11.325 19.151 1.00 49.75 188 ASN A CA 1
ATOM 1492 C C . ASN A 1 188 ? -2.283 12.090 18.514 1.00 49.75 188 ASN A C 1
ATOM 1494 O O . ASN A 1 188 ? -2.244 13.314 18.456 1.00 49.75 188 ASN A O 1
ATOM 1498 N N . GLY A 1 189 ? -3.312 11.392 18.028 1.00 59.78 189 GLY A N 1
ATOM 1499 C CA . GLY A 1 189 ? -4.552 11.993 17.561 1.00 59.78 189 GLY A CA 1
ATOM 1500 C C . GLY A 1 189 ? -5.352 12.519 18.747 1.00 59.78 189 GLY A C 1
ATOM 1501 O O . GLY A 1 189 ? -5.713 11.768 19.655 1.00 59.78 189 GLY A O 1
ATOM 1502 N N . GLU A 1 190 ? -5.643 13.818 18.740 1.00 66.44 190 GLU A N 1
ATOM 1503 C CA . GLU A 1 190 ? -6.253 14.512 19.879 1.00 66.44 190 GLU A CA 1
ATOM 1504 C C . GLU A 1 190 ? -7.592 13.903 20.312 1.00 66.44 190 GLU A C 1
ATOM 1506 O O . GLU A 1 190 ? -7.880 13.853 21.508 1.00 66.44 190 GLU A O 1
ATOM 1511 N N . LEU A 1 191 ? -8.384 13.353 19.379 1.00 72.88 191 LEU A N 1
ATOM 1512 C CA . LEU A 1 191 ? -9.648 12.689 19.712 1.00 72.88 191 LEU A CA 1
ATOM 1513 C C . LEU A 1 191 ? -9.447 11.509 20.658 1.00 72.88 191 LEU A C 1
ATOM 1515 O O . LEU A 1 191 ? -10.171 11.385 21.641 1.00 72.88 191 LEU A O 1
ATOM 1519 N N . ALA A 1 192 ? -8.456 10.664 20.387 1.00 68.50 192 ALA A N 1
ATOM 1520 C CA . ALA A 1 192 ? -8.144 9.520 21.230 1.00 68.50 192 ALA A CA 1
ATOM 1521 C C . ALA A 1 192 ? -7.751 9.957 22.644 1.00 68.50 192 ALA A C 1
ATOM 1523 O O . ALA A 1 192 ? -8.221 9.373 23.615 1.00 68.50 192 ALA A O 1
ATOM 1524 N N . GLY A 1 193 ? -6.937 11.010 22.764 1.00 71.62 193 GLY A N 1
ATOM 1525 C CA . GLY A 1 193 ? -6.550 11.579 24.055 1.00 71.62 193 GLY A CA 1
ATOM 1526 C C . GLY A 1 193 ? -7.735 12.171 24.824 1.00 71.62 193 GLY A C 1
ATOM 1527 O O . GLY A 1 193 ? -7.870 11.940 26.028 1.00 71.62 193 GLY A O 1
ATOM 1528 N N . HIS A 1 194 ? -8.626 12.888 24.136 1.00 74.31 194 HIS A N 1
ATOM 1529 C CA . HIS A 1 194 ? -9.839 13.453 24.730 1.00 74.31 194 HIS A CA 1
ATOM 1530 C C . HIS A 1 194 ? -10.832 12.372 25.165 1.00 74.31 194 HIS A C 1
ATOM 1532 O O . HIS A 1 194 ? -11.373 12.460 26.267 1.00 74.31 194 HIS A O 1
ATOM 1538 N N . LEU A 1 195 ? -11.028 11.338 24.344 1.00 74.88 195 LEU A N 1
ATOM 1539 C CA . LEU A 1 195 ? -11.856 10.186 24.686 1.00 74.88 195 LEU A CA 1
ATOM 1540 C C . LEU A 1 195 ? -11.254 9.430 25.866 1.00 74.88 195 LEU A C 1
ATOM 1542 O O . LEU A 1 195 ? -11.938 9.267 26.867 1.00 74.88 195 LEU A O 1
ATOM 1546 N N . ALA A 1 196 ? -9.972 9.058 25.810 1.00 72.12 196 ALA A N 1
ATOM 1547 C CA . ALA A 1 196 ? -9.282 8.367 26.902 1.00 72.12 196 ALA A CA 1
ATOM 1548 C C . ALA A 1 196 ? -9.343 9.156 28.221 1.00 72.12 196 ALA A C 1
ATOM 1550 O O . ALA A 1 196 ? -9.535 8.576 29.286 1.00 72.12 196 ALA A O 1
ATOM 1551 N N . SER A 1 197 ? -9.244 10.489 28.162 1.00 72.69 197 SER A N 1
ATOM 1552 C CA . SER A 1 197 ? -9.410 11.348 29.341 1.00 72.69 197 SER A CA 1
ATOM 1553 C C . SER A 1 197 ? -10.843 11.332 29.877 1.00 72.69 197 SER A C 1
ATOM 1555 O O . SER A 1 197 ? -11.044 11.308 31.089 1.00 72.69 197 SER A O 1
ATOM 1557 N N . ALA A 1 198 ? -11.846 11.336 28.995 1.00 70.94 198 ALA A N 1
ATOM 1558 C CA . ALA A 1 198 ? -13.245 11.222 29.394 1.00 70.94 198 ALA A CA 1
ATOM 1559 C C . ALA A 1 198 ? -13.555 9.849 30.004 1.00 70.94 198 ALA A C 1
ATOM 1561 O O . ALA A 1 198 ? -14.269 9.771 31.003 1.00 70.94 198 ALA A O 1
ATOM 1562 N N . PHE A 1 199 ? -12.963 8.784 29.466 1.00 69.31 199 PHE A N 1
ATOM 1563 C CA . PHE A 1 199 ? -13.037 7.442 30.033 1.00 69.31 199 PHE A CA 1
ATOM 1564 C C . PHE A 1 199 ? -12.435 7.377 31.436 1.00 69.31 199 PHE A C 1
ATOM 1566 O O . PHE A 1 199 ? -13.117 6.961 32.371 1.00 69.31 199 PHE A O 1
ATOM 1573 N N . ALA A 1 200 ? -11.217 7.898 31.613 1.00 70.88 200 ALA A N 1
ATOM 1574 C CA . ALA A 1 200 ? -10.554 7.957 32.915 1.00 70.88 200 ALA A CA 1
ATOM 1575 C C . ALA A 1 200 ? -11.348 8.761 33.965 1.00 70.88 200 ALA A C 1
ATOM 1577 O O . ALA A 1 200 ? -11.227 8.505 35.160 1.00 70.88 200 ALA A O 1
ATOM 1578 N N . ALA A 1 201 ? -12.166 9.728 33.537 1.00 68.69 201 ALA A N 1
ATOM 1579 C CA . ALA A 1 201 ? -13.021 10.518 34.422 1.00 68.69 201 ALA A CA 1
ATOM 1580 C C . ALA A 1 201 ? -14.357 9.832 34.784 1.00 68.69 201 ALA A C 1
ATOM 1582 O O . ALA A 1 201 ? -15.011 10.260 35.735 1.00 68.69 201 ALA A O 1
ATOM 1583 N N . SER A 1 202 ? -14.776 8.798 34.043 1.00 63.56 202 SER A N 1
ATOM 1584 C CA . SER A 1 202 ? -16.130 8.226 34.118 1.00 63.56 202 SER A CA 1
ATOM 1585 C C . SER A 1 202 ? -16.264 6.978 35.007 1.00 63.56 202 SER A C 1
ATOM 1587 O O . SER A 1 202 ? -17.387 6.529 35.236 1.00 63.56 202 SER A O 1
ATOM 1589 N N . GLY A 1 203 ? -15.180 6.389 35.526 1.00 56.62 203 GLY A N 1
ATOM 1590 C CA . GLY A 1 203 ? -15.273 5.118 36.260 1.00 56.62 203 GLY A CA 1
ATOM 1591 C C . GLY A 1 203 ? -13.935 4.555 36.746 1.00 56.62 203 GLY A C 1
ATOM 1592 O O . GLY A 1 203 ? -12.905 5.180 36.507 1.00 56.62 203 GLY A O 1
ATOM 1593 N N . PRO A 1 204 ? -13.948 3.425 37.491 1.00 44.91 204 PRO A N 1
ATOM 1594 C CA . PRO A 1 204 ? -12.789 2.938 38.242 1.00 44.91 204 PRO A CA 1
ATOM 1595 C C . PRO A 1 204 ? -11.616 2.610 37.316 1.00 44.91 204 PRO A C 1
ATOM 1597 O O . PRO A 1 204 ? -11.831 2.307 36.147 1.00 44.91 204 PRO A O 1
ATOM 1600 N N . GLU A 1 205 ? -10.397 2.680 37.870 1.00 46.91 205 GLU A N 1
ATOM 1601 C CA . GLU A 1 205 ? -9.127 2.486 37.160 1.00 46.91 205 GLU A CA 1
ATOM 1602 C C . GLU A 1 205 ? -9.216 1.427 36.050 1.00 46.91 205 GLU A C 1
ATOM 1604 O O . GLU A 1 205 ? -9.744 0.335 36.299 1.00 46.91 205 GLU A O 1
ATOM 1609 N N . PRO A 1 206 ? -8.676 1.717 34.850 1.00 47.38 206 PRO A N 1
ATOM 1610 C CA . PRO A 1 206 ? -8.735 0.801 33.724 1.00 47.38 206 PRO A CA 1
ATOM 1611 C C . PRO A 1 206 ? -8.198 -0.558 34.162 1.00 47.38 206 PRO A C 1
ATOM 1613 O O . PRO A 1 206 ? -7.040 -0.687 34.571 1.00 47.38 206 PRO A O 1
ATOM 1616 N N . ILE A 1 207 ? -9.056 -1.581 34.097 1.00 43.62 207 ILE A N 1
ATOM 1617 C CA . ILE A 1 207 ? -8.654 -2.956 34.373 1.00 43.62 207 ILE A CA 1
ATOM 1618 C C . ILE A 1 207 ? -7.611 -3.305 33.317 1.00 43.62 207 ILE A C 1
ATOM 1620 O O . ILE A 1 207 ? -7.921 -3.519 32.145 1.00 43.62 207 ILE A O 1
ATOM 1624 N N . SER A 1 208 ? -6.353 -3.311 33.750 1.00 42.56 208 SER A N 1
ATOM 1625 C CA . SER A 1 208 ? -5.190 -3.738 32.983 1.00 42.56 208 SER A CA 1
ATOM 1626 C C . SER A 1 208 ? -5.522 -4.987 32.156 1.00 42.56 208 SER A C 1
ATOM 1628 O O . SER A 1 208 ? -5.674 -6.084 32.695 1.00 42.56 208 SER A O 1
ATOM 1630 N N . GLY A 1 209 ? -5.655 -4.814 30.837 1.00 43.41 209 GLY A N 1
ATOM 1631 C CA . GLY A 1 209 ? -5.681 -5.913 29.872 1.00 43.41 209 GLY A CA 1
ATOM 1632 C C . GLY A 1 209 ? -7.020 -6.284 29.225 1.00 43.41 209 GLY A C 1
ATOM 1633 O O . GLY A 1 209 ? -7.002 -7.173 28.371 1.00 43.41 209 GLY A O 1
ATOM 1634 N N . SER A 1 210 ? -8.147 -5.631 29.529 1.00 45.28 210 SER A N 1
ATOM 1635 C CA . SER A 1 210 ? -9.392 -5.838 28.767 1.00 45.28 210 SER A CA 1
ATOM 1636 C C . SER A 1 210 ? -9.886 -4.553 28.117 1.00 45.28 210 SER A C 1
ATOM 1638 O O . SER A 1 210 ? -10.278 -3.607 28.791 1.00 45.28 210 SER A O 1
ATOM 1640 N N . ILE A 1 211 ? -9.902 -4.567 26.790 1.00 49.91 211 ILE A N 1
ATOM 1641 C CA . ILE A 1 211 ? -10.744 -3.685 25.993 1.00 49.91 211 ILE A CA 1
ATOM 1642 C C . ILE A 1 211 ? -12.194 -4.012 26.323 1.00 49.91 211 ILE A C 1
ATOM 1644 O O . ILE A 1 211 ? -12.563 -5.177 26.219 1.00 49.91 211 ILE A O 1
ATOM 1648 N N . ASP A 1 212 ? -12.954 -3.004 26.727 1.00 58.16 212 ASP A N 1
ATOM 1649 C CA . ASP A 1 212 ? -14.356 -2.784 26.355 1.00 58.16 212 ASP A CA 1
ATOM 1650 C C . ASP A 1 212 ? -14.837 -1.561 27.147 1.00 58.16 212 ASP A C 1
ATOM 1652 O O . ASP A 1 212 ? -15.764 -1.636 27.953 1.00 58.16 212 ASP A O 1
ATOM 1656 N N . GLU A 1 213 ? -14.173 -0.414 26.971 1.00 65.00 213 GLU A N 1
ATOM 1657 C CA . GLU A 1 213 ? -14.768 0.816 27.479 1.00 65.00 213 GLU A CA 1
ATOM 1658 C C . GLU A 1 213 ? -15.831 1.261 26.469 1.00 65.00 213 GLU A C 1
ATOM 1660 O O . GLU A 1 213 ? -15.546 1.637 25.327 1.00 65.00 213 GLU A O 1
ATOM 1665 N N . ILE A 1 214 ? -17.084 1.113 26.890 1.00 71.62 214 ILE A N 1
ATOM 1666 C CA . ILE A 1 214 ? -18.277 1.462 26.130 1.00 71.62 214 ILE A CA 1
ATOM 1667 C C .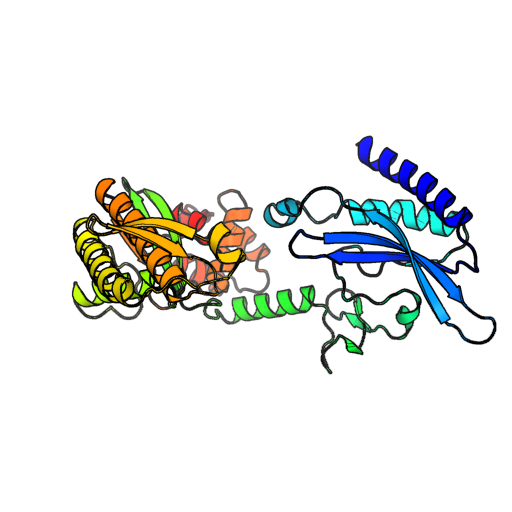 ILE A 1 214 ? -18.700 2.865 26.566 1.00 71.62 214 ILE A C 1
ATOM 1669 O O . ILE A 1 214 ? -19.027 3.076 27.735 1.00 71.62 214 ILE A O 1
ATOM 1673 N N . LEU A 1 215 ? -18.698 3.829 25.643 1.00 73.19 215 LEU A N 1
ATOM 1674 C CA . LEU A 1 215 ? -19.356 5.116 25.858 1.00 73.19 215 LEU A CA 1
ATOM 1675 C C . LEU A 1 215 ? -20.787 5.010 25.378 1.00 73.19 215 LEU A C 1
ATOM 1677 O O . LEU A 1 215 ? -21.067 4.916 24.179 1.00 73.19 215 LEU A O 1
ATOM 1681 N N . GLU A 1 216 ? -21.685 5.100 26.346 1.00 77.62 216 GLU A N 1
ATOM 1682 C CA . GLU A 1 216 ? -23.067 5.436 26.071 1.00 77.62 216 GLU A CA 1
ATOM 1683 C C . GLU A 1 216 ? -23.149 6.830 25.426 1.00 77.62 216 GLU A C 1
ATOM 1685 O O . GLU A 1 216 ? -22.338 7.707 25.755 1.00 77.62 216 GLU A O 1
ATOM 1690 N N . PRO A 1 217 ? -24.144 7.083 24.555 1.00 78.62 217 PRO A N 1
ATOM 1691 C CA . PRO A 1 217 ? -24.301 8.365 23.868 1.00 78.62 217 PRO A CA 1
ATOM 1692 C C . PRO A 1 217 ? -24.247 9.584 24.800 1.00 78.62 217 PRO A C 1
ATOM 1694 O O . PRO A 1 217 ? -23.653 10.600 24.455 1.00 78.62 217 PRO A O 1
ATOM 1697 N N . ALA A 1 218 ? -24.799 9.470 26.013 1.00 78.00 218 ALA A N 1
ATOM 1698 C CA . ALA A 1 218 ? -24.794 10.548 27.006 1.00 78.00 218 ALA A CA 1
ATOM 1699 C C . ALA A 1 218 ? -23.378 10.950 27.464 1.00 78.00 218 ALA A C 1
ATOM 1701 O O . ALA A 1 218 ? -23.135 12.106 27.806 1.00 78.00 218 ALA A O 1
ATOM 1702 N N . SER A 1 219 ? -22.425 10.017 27.450 1.00 82.25 219 SER A N 1
ATOM 1703 C CA . SER A 1 219 ? -21.033 10.290 27.812 1.00 82.25 219 SER A CA 1
ATOM 1704 C C . SER A 1 219 ? -20.288 11.044 26.706 1.00 82.25 219 SER A C 1
ATOM 1706 O O . SER A 1 219 ? -19.320 11.752 26.990 1.00 82.25 219 SER A O 1
ATOM 1708 N N . LEU A 1 220 ? -20.747 10.950 25.451 1.00 85.12 220 LEU A N 1
ATOM 1709 C CA . LEU A 1 220 ? -20.152 11.669 24.320 1.00 85.12 220 LEU A CA 1
ATOM 1710 C C . LEU A 1 220 ? -20.359 13.180 24.425 1.00 85.12 220 LEU A C 1
ATOM 1712 O O . LEU A 1 220 ? -19.469 13.933 24.034 1.00 85.12 220 LEU A O 1
ATOM 1716 N N . ASP A 1 221 ? -21.471 13.631 25.011 1.00 86.12 221 ASP A N 1
ATOM 1717 C CA . ASP A 1 221 ? -21.744 15.059 25.220 1.00 86.12 221 ASP A CA 1
ATOM 1718 C C . ASP A 1 221 ? -20.664 15.719 26.088 1.00 86.12 221 ASP A C 1
ATOM 1720 O O . ASP A 1 221 ? -20.240 16.847 25.825 1.00 86.12 221 ASP A O 1
ATOM 1724 N N . HIS A 1 222 ? -20.141 14.993 27.081 1.00 86.62 222 HIS A N 1
ATOM 1725 C CA . HIS A 1 222 ? -19.029 15.475 27.897 1.00 86.62 222 HIS A CA 1
ATOM 1726 C C . HIS A 1 222 ? -17.745 15.650 27.075 1.00 86.62 222 HIS A C 1
ATOM 1728 O O . HIS A 1 222 ? -17.002 16.619 27.262 1.00 86.62 222 HIS A O 1
ATOM 1734 N N . VAL A 1 223 ? -17.486 14.732 26.142 1.00 86.62 223 VAL A N 1
ATOM 1735 C CA . VAL A 1 223 ? -16.320 14.797 25.252 1.00 86.62 223 VAL A CA 1
ATOM 1736 C C . VAL A 1 223 ? -16.464 15.950 24.271 1.00 86.62 223 VAL A C 1
ATOM 1738 O O . VAL A 1 223 ? -15.534 16.741 24.135 1.00 86.62 223 VAL A O 1
ATOM 1741 N N . VAL A 1 224 ? -17.641 16.108 23.663 1.00 90.56 224 VAL A N 1
ATOM 1742 C CA . VAL A 1 224 ? -17.987 17.245 22.796 1.00 90.56 224 VAL A CA 1
ATOM 1743 C C . VAL A 1 224 ? -17.744 18.570 23.519 1.00 90.56 224 VAL A C 1
ATOM 1745 O O . VAL A 1 224 ? -17.092 19.457 22.972 1.00 90.56 224 VAL A O 1
ATOM 1748 N N . GLU A 1 225 ? -18.175 18.696 24.775 1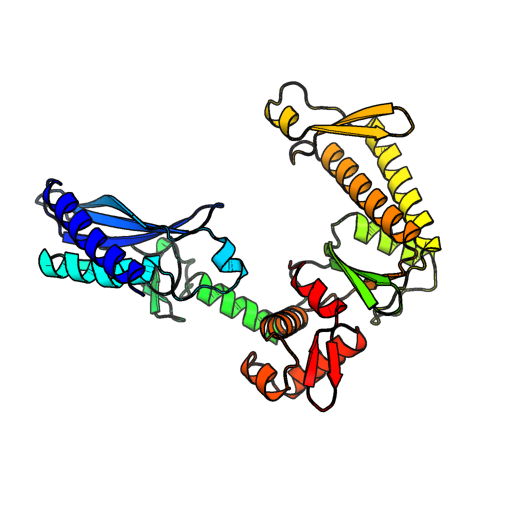.00 90.81 225 GLU A N 1
ATOM 1749 C CA . GLU A 1 225 ? -17.951 19.912 25.561 1.00 90.81 225 GLU A CA 1
ATOM 1750 C C . GLU A 1 225 ? -16.469 20.110 25.942 1.00 90.81 225 GLU A C 1
ATOM 1752 O O . GLU A 1 225 ? -15.972 21.234 26.018 1.00 90.81 225 GLU A O 1
ATOM 1757 N N . SER A 1 226 ? -15.710 19.030 26.137 1.00 88.62 226 SER A N 1
ATOM 1758 C CA . SER A 1 226 ? -14.253 19.092 26.319 1.00 88.62 226 SER A CA 1
ATOM 1759 C C . SER A 1 226 ? -13.538 19.617 25.066 1.00 88.62 226 SER A C 1
ATOM 1761 O O . SER A 1 226 ? -12.730 20.547 25.163 1.00 88.62 226 SER A O 1
ATOM 1763 N N . LEU A 1 227 ? -13.892 19.095 23.884 1.00 90.19 227 LEU A N 1
ATOM 1764 C CA . LEU A 1 227 ? -13.382 19.571 22.593 1.00 90.19 227 LEU A CA 1
ATOM 1765 C C . LEU A 1 227 ? -13.755 21.039 22.365 1.00 90.19 227 LEU A C 1
ATOM 1767 O O . LEU A 1 227 ? -12.900 21.840 21.983 1.00 90.19 227 LEU A O 1
ATOM 1771 N N . ARG A 1 228 ? -15.001 21.423 22.678 1.00 94.12 228 ARG A N 1
ATOM 1772 C CA . ARG A 1 228 ? -15.458 22.814 22.586 1.00 94.12 228 ARG A CA 1
ATOM 1773 C C . ARG A 1 228 ? -14.607 23.745 23.440 1.00 94.12 228 ARG A C 1
ATOM 1775 O O . ARG A 1 228 ? -14.103 24.744 22.931 1.00 94.12 228 ARG A O 1
ATOM 1782 N N . ARG A 1 229 ? -14.371 23.396 24.709 1.00 92.50 229 ARG A N 1
ATOM 1783 C CA . ARG A 1 229 ? -13.499 24.181 25.598 1.00 92.50 229 ARG A CA 1
ATOM 1784 C C . ARG A 1 229 ? -12.079 24.308 25.048 1.00 92.50 229 ARG A C 1
ATOM 1786 O O . ARG A 1 229 ? -11.499 25.389 25.143 1.00 92.50 229 ARG A O 1
ATOM 1793 N N . ARG A 1 230 ? -11.521 23.246 24.452 1.00 91.88 230 ARG A N 1
ATOM 1794 C CA . ARG A 1 230 ? -10.197 23.300 23.810 1.00 91.88 230 ARG A CA 1
ATOM 1795 C C . ARG A 1 230 ? -10.184 24.278 22.636 1.00 91.88 230 ARG A C 1
ATOM 1797 O O . ARG A 1 230 ? -9.309 25.141 22.598 1.00 91.88 230 ARG A O 1
ATOM 1804 N N . ILE A 1 231 ? -11.169 24.207 21.741 1.00 93.81 231 ILE A N 1
ATOM 1805 C CA . ILE A 1 231 ? -11.284 25.134 20.606 1.00 93.81 231 ILE A CA 1
ATOM 1806 C C . ILE A 1 231 ? -11.392 26.584 21.100 1.00 93.81 231 ILE A C 1
ATOM 1808 O O . ILE A 1 231 ? -10.661 27.444 20.608 1.00 93.81 231 ILE A O 1
ATOM 1812 N N . SER A 1 232 ? -12.200 26.863 22.128 1.00 95.31 232 SER A N 1
ATOM 1813 C CA . SER A 1 232 ? -12.329 28.221 22.685 1.00 95.31 232 SER A CA 1
ATOM 1814 C C . SER A 1 232 ? -11.018 28.768 23.278 1.00 95.31 232 SER A C 1
ATOM 1816 O O . SER A 1 232 ? -10.824 29.982 23.307 1.00 95.31 232 SER A O 1
ATOM 1818 N N . VAL A 1 233 ? -10.075 27.909 23.689 1.00 95.06 233 VAL A N 1
ATOM 1819 C CA . VAL A 1 233 ? -8.713 28.314 24.102 1.00 95.06 233 VAL A CA 1
ATOM 1820 C C . VAL A 1 233 ? -7.792 28.581 22.904 1.00 95.06 233 VAL A C 1
ATOM 1822 O O . VAL A 1 233 ? -6.897 29.426 22.995 1.00 95.06 233 VAL A O 1
ATOM 1825 N N . LEU A 1 234 ? -7.988 27.876 21.788 1.00 94.19 234 LEU A N 1
ATOM 1826 C CA . LEU A 1 234 ? -7.172 28.008 20.577 1.00 94.19 234 LEU A CA 1
ATOM 1827 C C . LEU A 1 234 ? -7.587 29.201 19.711 1.00 94.19 234 LEU A C 1
ATOM 1829 O O . LEU A 1 234 ? -6.714 29.869 19.161 1.00 94.19 234 LEU A O 1
ATOM 1833 N N . ILE A 1 235 ? -8.885 29.514 19.630 1.00 95.88 235 ILE A N 1
ATOM 1834 C CA . ILE A 1 235 ? -9.423 30.604 18.795 1.00 95.88 235 ILE A CA 1
ATOM 1835 C C . ILE A 1 235 ? -8.692 31.941 19.043 1.00 95.88 235 ILE A C 1
ATOM 1837 O O . ILE A 1 235 ? -8.260 32.552 18.068 1.00 95.88 235 ILE A O 1
ATOM 1841 N N . PRO A 1 236 ? -8.458 32.407 20.291 1.00 95.50 236 PRO A N 1
ATOM 1842 C CA . PRO A 1 236 ? -7.733 33.661 20.528 1.00 95.50 236 PRO A CA 1
ATOM 1843 C C . PRO A 1 236 ? -6.251 33.622 20.132 1.00 95.50 236 PRO A C 1
ATOM 1845 O O . PRO A 1 236 ? -5.629 34.671 19.992 1.00 95.50 236 PRO A O 1
ATOM 1848 N N . ARG A 1 237 ? -5.667 32.424 20.003 1.00 94.06 237 ARG A N 1
ATOM 1849 C CA . ARG A 1 237 ? -4.269 32.211 19.596 1.00 94.06 237 ARG A CA 1
ATOM 1850 C C . ARG A 1 237 ? -4.124 32.069 18.085 1.00 94.06 237 ARG A C 1
ATOM 1852 O O . ARG A 1 237 ? -3.008 32.153 17.576 1.00 94.06 237 ARG A O 1
ATOM 1859 N N . TYR A 1 238 ? -5.225 31.827 17.381 1.00 93.56 238 TYR A N 1
ATOM 1860 C CA . TYR A 1 238 ? -5.224 31.683 15.939 1.00 93.56 238 TYR A CA 1
ATOM 1861 C C . TYR A 1 238 ? -5.008 33.045 15.269 1.00 93.56 238 TYR A C 1
ATOM 1863 O O . TYR A 1 238 ? -5.802 33.973 15.420 1.00 93.56 238 TYR A O 1
ATOM 1871 N N . GLY A 1 239 ? -3.921 33.147 14.504 1.00 87.88 239 GLY A N 1
ATOM 1872 C CA . GLY A 1 239 ? -3.631 34.272 13.624 1.00 87.88 239 GLY A CA 1
ATOM 1873 C C . GLY A 1 239 ? -3.423 33.762 12.197 1.00 87.88 239 GLY A C 1
ATOM 1874 O O . GLY A 1 239 ? -2.553 32.908 12.001 1.00 87.88 239 GLY A O 1
ATOM 1875 N N . PRO A 1 240 ? -4.186 34.239 11.195 1.00 80.88 240 PRO A N 1
ATOM 1876 C CA . PRO A 1 240 ? -3.949 33.858 9.808 1.00 80.88 240 PRO A CA 1
ATOM 1877 C C . PRO A 1 240 ? -2.575 34.368 9.358 1.00 80.88 240 PRO A C 1
ATOM 1879 O O . PRO A 1 240 ? -2.172 35.486 9.699 1.00 80.88 240 PRO A O 1
ATOM 1882 N N . ARG A 1 241 ? -1.843 33.572 8.574 1.00 78.56 241 ARG A N 1
ATOM 1883 C CA . ARG A 1 241 ? -0.571 34.028 8.004 1.00 78.56 241 ARG A CA 1
ATOM 1884 C C . ARG A 1 241 ? -0.835 35.035 6.887 1.00 78.56 241 ARG A C 1
ATOM 1886 O O . ARG A 1 241 ? -1.486 34.726 5.893 1.00 78.56 241 ARG A O 1
ATOM 1893 N N . ALA A 1 242 ? -0.287 36.239 7.021 1.00 75.44 242 ALA A N 1
ATOM 1894 C CA . ALA A 1 242 ? -0.305 37.216 5.939 1.00 75.44 242 ALA A CA 1
ATOM 1895 C C . ALA A 1 242 ? 0.656 36.788 4.813 1.00 75.44 242 ALA A C 1
ATOM 1897 O O . ALA A 1 242 ? 1.808 36.448 5.073 1.00 75.44 242 ALA A O 1
ATOM 1898 N N . GLY A 1 243 ? 0.197 36.841 3.559 1.00 73.81 243 GLY A N 1
ATOM 1899 C CA . GLY A 1 243 ? 1.066 36.763 2.376 1.00 73.81 243 GLY A CA 1
ATOM 1900 C C . GLY A 1 243 ? 1.429 35.364 1.865 1.00 73.81 243 GLY A C 1
ATOM 1901 O O . GLY A 1 243 ? 2.277 35.260 0.983 1.00 73.81 243 GLY A O 1
ATOM 1902 N N . CYS A 1 244 ? 0.804 34.293 2.362 1.00 69.00 244 CYS A N 1
ATOM 1903 C CA . CYS A 1 244 ? 1.014 32.947 1.826 1.00 69.00 244 CYS A CA 1
ATOM 1904 C C . CYS A 1 244 ? -0.046 32.622 0.761 1.00 69.00 244 CYS A C 1
ATOM 1906 O O . CYS A 1 244 ? -1.224 32.496 1.084 1.00 69.00 244 CYS A O 1
ATOM 1908 N N . SER A 1 245 ? 0.344 32.465 -0.507 1.00 69.12 245 SER A N 1
ATOM 1909 C CA . SER A 1 245 ? -0.593 32.106 -1.588 1.00 69.12 245 SER A CA 1
ATOM 1910 C C . SER A 1 245 ? -1.268 30.746 -1.361 1.00 69.12 245 SER A C 1
ATOM 1912 O O . SER A 1 245 ? -2.450 30.600 -1.655 1.00 69.12 245 SER A O 1
ATOM 1914 N N . SER A 1 246 ? -0.562 29.783 -0.754 1.00 67.88 246 SER A N 1
ATOM 1915 C CA . SER A 1 246 ? -1.124 28.466 -0.395 1.00 67.88 246 SER A CA 1
ATOM 1916 C C . SER A 1 246 ? -2.154 28.507 0.749 1.00 67.88 246 SER A C 1
ATOM 1918 O O . SER A 1 246 ? -2.931 27.564 0.925 1.00 67.88 246 SER A O 1
ATOM 1920 N N . ALA A 1 247 ? -2.230 29.612 1.502 1.00 67.19 247 ALA A N 1
ATOM 1921 C CA . ALA A 1 247 ? -3.230 29.772 2.559 1.00 67.19 247 ALA A CA 1
ATOM 1922 C C . ALA A 1 247 ? -4.654 29.899 1.996 1.00 67.19 247 ALA A C 1
ATOM 1924 O O . ALA A 1 247 ? -5.612 29.495 2.648 1.00 67.19 247 ALA A O 1
ATOM 1925 N N . ALA A 1 248 ? -4.812 30.422 0.774 1.00 75.81 248 ALA A N 1
ATOM 1926 C CA . ALA A 1 248 ? -6.130 30.596 0.163 1.00 75.81 248 ALA A CA 1
ATOM 1927 C C . ALA A 1 248 ? -6.800 29.253 -0.183 1.00 75.81 248 ALA A C 1
ATOM 1929 O O . ALA A 1 248 ? -8.005 29.104 -0.007 1.00 75.81 248 ALA A O 1
ATOM 1930 N N . GLU A 1 249 ? -6.027 28.257 -0.624 1.00 80.81 249 GLU A N 1
ATOM 1931 C CA . GLU A 1 249 ? -6.545 26.932 -1.011 1.00 80.81 249 GLU A CA 1
ATOM 1932 C C . GLU A 1 249 ? -6.924 26.067 0.207 1.00 80.81 249 GLU A C 1
ATOM 1934 O O . GLU A 1 249 ? -7.841 25.237 0.161 1.00 80.81 249 GLU A O 1
ATOM 1939 N N . SER A 1 250 ? -6.244 26.294 1.332 1.00 84.75 250 SER A N 1
ATOM 1940 C CA . SER A 1 250 ? -6.433 25.568 2.594 1.00 84.75 250 SER A CA 1
ATOM 1941 C C . SER A 1 250 ? -7.333 26.296 3.599 1.00 84.75 250 SER A C 1
ATOM 1943 O O . SER A 1 250 ? -7.627 25.753 4.667 1.00 84.75 250 SER A O 1
ATOM 1945 N N . ALA A 1 251 ? -7.804 27.499 3.272 1.00 89.44 251 ALA A N 1
ATOM 1946 C CA . ALA A 1 251 ? -8.752 28.248 4.080 1.00 89.44 251 ALA A CA 1
ATOM 1947 C C . ALA A 1 251 ? -10.130 27.562 4.112 1.00 89.44 251 ALA A C 1
ATOM 1949 O O . ALA A 1 251 ? -10.666 27.125 3.087 1.00 89.44 251 ALA A O 1
ATOM 1950 N N . ARG A 1 252 ? -10.718 27.469 5.306 1.00 92.62 252 ARG A N 1
ATOM 1951 C CA . ARG A 1 252 ? -12.048 26.907 5.557 1.00 92.62 252 ARG A CA 1
ATOM 1952 C C . ARG A 1 252 ? -12.878 27.910 6.361 1.00 92.62 252 ARG A C 1
ATOM 1954 O O . ARG A 1 252 ? -12.454 28.287 7.456 1.00 92.62 252 ARG A O 1
ATOM 1961 N N . PRO A 1 253 ? -14.028 28.379 5.843 1.00 94.56 253 PRO A N 1
ATOM 1962 C CA . PRO A 1 253 ? -14.930 29.205 6.629 1.00 94.56 253 PRO A CA 1
ATOM 1963 C C . PRO A 1 253 ? -15.589 28.349 7.712 1.00 94.56 253 PRO A C 1
ATOM 1965 O O . PRO A 1 253 ? -16.046 27.238 7.442 1.00 94.56 253 PRO A O 1
ATOM 1968 N N . ILE A 1 254 ? -15.649 28.870 8.932 1.00 94.69 254 ILE A N 1
ATOM 1969 C CA . ILE A 1 254 ? -16.342 28.247 10.059 1.00 94.69 254 ILE A CA 1
ATOM 1970 C C . ILE A 1 254 ? -17.180 29.289 10.800 1.00 94.69 254 ILE A C 1
ATOM 1972 O O . ILE A 1 254 ? -16.908 30.489 10.733 1.00 94.69 254 ILE A O 1
ATOM 1976 N N . VAL A 1 255 ? -18.160 28.818 11.569 1.00 94.19 255 VAL A N 1
ATOM 1977 C CA . VAL A 1 255 ? -18.896 29.643 12.530 1.00 94.19 255 VAL A CA 1
ATOM 1978 C C . VAL A 1 255 ? -18.610 29.112 13.928 1.00 94.19 255 VAL A C 1
ATOM 1980 O O . VAL A 1 255 ? -18.960 27.975 14.239 1.00 94.19 255 VAL A O 1
ATOM 1983 N N . TRP A 1 256 ? -17.981 29.927 14.774 1.00 95.69 256 TRP A N 1
ATOM 1984 C CA . TRP A 1 256 ? -17.689 29.580 16.165 1.00 95.69 256 TRP A CA 1
ATOM 1985 C C . TRP A 1 256 ? -18.357 30.568 17.113 1.00 95.69 256 TRP A C 1
ATOM 1987 O O . TRP A 1 256 ? -18.069 31.762 17.057 1.00 95.69 256 TRP A O 1
ATOM 1997 N N . GLU A 1 257 ? -19.268 30.083 17.962 1.00 94.06 257 GLU A N 1
ATOM 1998 C CA . GLU A 1 257 ? -20.001 30.906 18.943 1.00 94.06 257 GLU A CA 1
ATOM 1999 C C . GLU A 1 257 ? -20.623 32.179 18.320 1.00 94.06 257 GLU A C 1
ATOM 2001 O O . GLU A 1 257 ? -20.574 33.273 18.879 1.00 94.06 257 GLU A O 1
ATOM 2006 N N . GLY A 1 258 ? -21.188 32.039 17.114 1.00 94.44 258 GLY A N 1
ATOM 2007 C CA . GLY A 1 258 ? -21.825 33.134 16.372 1.00 94.44 258 GLY A CA 1
ATOM 2008 C C . GLY A 1 258 ? -20.866 34.061 15.616 1.00 94.44 258 GLY A C 1
ATOM 2009 O O . GLY A 1 258 ? -21.315 35.052 15.045 1.00 94.44 258 GLY A O 1
ATOM 2010 N N . ARG A 1 259 ? -19.563 33.761 15.584 1.00 94.06 259 ARG A N 1
ATOM 2011 C CA . ARG A 1 259 ? -18.551 34.531 14.847 1.00 94.06 259 ARG A CA 1
ATOM 2012 C C . ARG A 1 259 ? -18.119 33.772 13.599 1.00 94.06 259 ARG A C 1
ATOM 2014 O O . ARG A 1 259 ? -17.741 32.605 13.689 1.00 94.06 259 ARG A O 1
ATOM 2021 N N . GLU A 1 260 ? -18.137 34.444 12.454 1.00 95.31 260 GLU A N 1
ATOM 2022 C CA . GLU A 1 260 ? -17.565 33.916 11.214 1.00 95.31 260 GLU A CA 1
ATOM 2023 C C . GLU A 1 260 ? -16.040 34.040 11.256 1.00 95.31 260 GLU A C 1
ATOM 2025 O O . GLU A 1 260 ? -15.495 35.116 11.513 1.00 95.31 260 GLU A O 1
ATOM 2030 N N . LEU A 1 261 ? -15.348 32.928 11.025 1.00 93.88 261 LEU A N 1
ATOM 2031 C CA . LEU A 1 261 ? -13.891 32.847 10.996 1.00 93.88 261 LEU A CA 1
ATOM 2032 C C . LEU A 1 261 ? -13.449 32.099 9.740 1.00 93.88 261 LEU A C 1
ATOM 2034 O O . LEU A 1 261 ? -14.184 31.273 9.204 1.00 93.88 261 LEU A O 1
ATOM 2038 N N . VAL A 1 262 ? -12.221 32.352 9.297 1.00 93.38 262 VAL A N 1
ATOM 2039 C CA . VAL A 1 262 ? -11.581 31.584 8.225 1.00 93.38 262 VAL A CA 1
ATOM 2040 C C . VAL A 1 262 ? -10.315 30.950 8.780 1.00 93.38 262 VAL A C 1
ATOM 2042 O O . VAL A 1 262 ? -9.371 31.658 9.147 1.00 93.38 262 VAL A O 1
ATOM 2045 N N . ILE A 1 263 ? -10.309 29.620 8.859 1.00 93.00 263 ILE A N 1
ATOM 2046 C CA . ILE A 1 263 ? -9.195 28.844 9.403 1.00 93.00 263 ILE A CA 1
ATOM 2047 C C . ILE A 1 263 ? -8.355 28.251 8.277 1.00 93.00 263 ILE A C 1
ATOM 2049 O O . ILE A 1 263 ? -8.874 27.565 7.403 1.00 93.00 263 ILE A O 1
ATOM 2053 N N . GLU A 1 264 ? -7.054 28.515 8.303 1.00 91.00 264 GLU A N 1
ATOM 2054 C CA . GLU A 1 264 ? -6.070 27.893 7.423 1.00 91.00 264 GLU A CA 1
ATOM 2055 C C . GLU A 1 264 ? -5.727 26.490 7.941 1.00 91.00 264 GLU A C 1
ATOM 2057 O O . GLU A 1 264 ? -5.280 26.342 9.075 1.00 91.00 264 GLU A O 1
ATOM 2062 N N . THR A 1 265 ? -5.931 25.472 7.104 1.00 85.31 265 THR A N 1
ATOM 2063 C CA . THR A 1 265 ? -5.715 24.049 7.446 1.00 85.31 265 THR A CA 1
ATOM 2064 C C . THR A 1 265 ? -4.440 23.467 6.835 1.00 85.31 265 THR A C 1
ATOM 2066 O O . THR A 1 265 ? -4.268 22.253 6.767 1.00 85.31 265 THR A O 1
ATOM 2069 N N . SER A 1 266 ? -3.543 24.322 6.339 1.00 81.62 266 SER A N 1
ATOM 2070 C CA . SER A 1 266 ? -2.247 23.876 5.835 1.00 81.62 266 SER A CA 1
ATOM 2071 C C . SER A 1 266 ? -1.351 23.447 7.001 1.00 81.62 266 SER A C 1
ATOM 2073 O O . SER A 1 266 ? -1.381 24.065 8.066 1.00 81.62 266 SER A O 1
ATOM 2075 N N . GLY A 1 267 ? -0.457 22.477 6.772 1.00 77.12 267 GLY A N 1
ATOM 2076 C CA . GLY A 1 267 ? 0.565 22.071 7.755 1.00 77.12 267 GLY A CA 1
ATOM 2077 C C . GLY A 1 267 ? 1.552 23.186 8.150 1.00 77.12 267 GLY A C 1
ATOM 2078 O O . GLY A 1 267 ? 2.487 22.973 8.917 1.00 77.12 267 GLY A O 1
ATOM 2079 N N . PHE A 1 268 ? 1.368 24.398 7.620 1.00 81.44 268 PHE A N 1
ATOM 2080 C CA . PHE A 1 268 ? 2.104 25.596 7.993 1.00 81.44 268 PHE A CA 1
ATOM 2081 C C . PHE A 1 268 ? 1.426 26.398 9.116 1.00 81.44 268 PHE A C 1
ATOM 2083 O O . PHE A 1 268 ? 2.070 27.282 9.688 1.00 81.44 268 PHE A O 1
ATOM 2090 N N . ASN A 1 269 ? 0.170 26.108 9.468 1.00 87.69 269 ASN A N 1
ATOM 2091 C CA . ASN A 1 269 ? -0.538 26.729 10.585 1.00 87.69 269 ASN A CA 1
ATOM 2092 C C . ASN A 1 269 ? -1.049 25.656 11.564 1.00 87.69 269 ASN A C 1
ATOM 2094 O O . ASN A 1 269 ? -2.220 25.282 11.506 1.00 87.69 269 ASN A O 1
ATOM 2098 N N . PRO A 1 270 ? -0.199 25.180 12.495 1.00 89.44 270 PRO A N 1
ATOM 2099 C CA . PRO A 1 270 ? -0.550 24.057 13.363 1.00 89.44 270 PRO A CA 1
ATOM 2100 C C . PRO A 1 270 ? -1.767 24.349 14.251 1.00 89.44 270 PRO A C 1
ATOM 2102 O O . PRO A 1 270 ? -2.539 23.447 14.535 1.00 89.44 270 PRO A O 1
ATOM 2105 N N . VAL A 1 271 ? -1.988 25.611 14.648 1.00 91.50 271 VAL A N 1
ATOM 2106 C CA . VAL A 1 271 ? -3.170 25.998 15.442 1.00 91.50 271 VAL A CA 1
ATOM 2107 C C . VAL A 1 271 ? -4.446 25.906 14.606 1.00 91.50 271 VAL A C 1
ATOM 2109 O O . VAL A 1 271 ? -5.477 25.464 15.104 1.00 91.50 271 VAL A O 1
ATOM 2112 N N . GLY A 1 272 ? -4.398 26.334 13.342 1.00 91.62 272 GLY A N 1
ATOM 2113 C CA . GLY A 1 272 ? -5.542 26.221 12.440 1.00 91.62 272 GLY A CA 1
ATOM 2114 C C . GLY A 1 272 ? -5.880 24.766 12.103 1.00 91.62 272 GLY A C 1
ATOM 2115 O O . GLY A 1 272 ? -7.047 24.378 12.157 1.00 91.62 272 GLY A O 1
ATOM 2116 N N . GLU A 1 273 ? -4.859 23.948 11.845 1.00 88.88 273 GLU A N 1
ATOM 2117 C CA . GLU A 1 273 ? -4.995 22.500 11.651 1.00 88.88 273 GLU A CA 1
ATOM 2118 C C . GLU A 1 273 ? -5.584 21.806 12.893 1.00 88.88 273 GLU A C 1
ATOM 2120 O O . GLU A 1 273 ? -6.511 21.003 12.762 1.00 88.88 273 GLU A O 1
ATOM 2125 N N . GLU A 1 274 ? -5.128 22.177 14.096 1.00 89.00 274 GLU A N 1
ATOM 2126 C CA . GLU A 1 274 ? -5.661 21.682 15.374 1.00 89.00 274 GLU A CA 1
ATOM 2127 C C . GLU A 1 274 ? -7.147 22.040 15.536 1.00 89.00 274 GLU A C 1
ATOM 2129 O O . GLU A 1 274 ? -7.982 21.158 15.740 1.00 89.00 274 GLU A O 1
ATOM 2134 N N . ILE A 1 275 ? -7.522 23.317 15.365 1.00 91.62 275 ILE A N 1
ATOM 2135 C CA . ILE A 1 275 ? -8.928 23.743 15.483 1.00 91.62 275 ILE A CA 1
ATOM 2136 C C . ILE A 1 275 ? -9.811 22.990 14.484 1.00 91.62 275 ILE A C 1
ATOM 2138 O O . ILE A 1 275 ? -10.879 22.501 14.852 1.00 91.62 275 ILE A O 1
ATOM 2142 N N . TRP A 1 276 ? -9.384 22.888 13.224 1.00 91.31 276 TRP A N 1
ATOM 2143 C CA . TRP A 1 276 ? -10.151 22.189 12.196 1.00 91.31 276 TRP A CA 1
ATOM 2144 C C . TRP A 1 276 ? -10.340 20.705 12.522 1.00 91.31 276 TRP A C 1
ATOM 2146 O O . TRP A 1 276 ? -11.444 20.173 12.393 1.00 91.31 276 TRP A O 1
ATOM 2156 N N . THR A 1 277 ? -9.283 20.055 13.002 1.00 86.38 277 THR A N 1
ATOM 2157 C CA . THR A 1 277 ? -9.313 18.655 13.429 1.00 86.38 277 THR A CA 1
ATOM 2158 C C . THR A 1 277 ? -10.299 18.453 14.582 1.00 86.38 277 THR A C 1
ATOM 2160 O O . THR A 1 277 ? -11.175 17.589 14.506 1.00 86.38 277 THR A O 1
ATOM 2163 N N . LEU A 1 278 ? -10.240 19.301 15.614 1.00 89.12 278 LEU A N 1
ATOM 2164 C CA . LEU A 1 278 ? -11.171 19.267 16.747 1.00 89.12 278 LEU A CA 1
ATOM 2165 C C . LEU A 1 278 ? -12.625 19.514 16.322 1.00 89.12 278 LEU A C 1
ATOM 2167 O O . LEU A 1 278 ? -13.528 18.870 16.854 1.00 89.12 278 LEU A O 1
ATOM 2171 N N . LEU A 1 279 ? -12.868 20.400 15.352 1.00 91.38 279 LEU A N 1
ATOM 2172 C CA . LEU A 1 279 ? -14.205 20.632 14.797 1.00 91.38 279 LEU A CA 1
ATOM 2173 C C . LEU A 1 279 ? -14.743 19.395 14.073 1.00 91.38 279 LEU A C 1
ATOM 2175 O O . LEU A 1 279 ? -15.887 19.008 14.311 1.00 91.38 279 LEU A O 1
ATOM 2179 N N . CYS A 1 280 ? -13.921 18.744 13.245 1.00 87.88 280 CYS A N 1
ATOM 2180 C CA . CYS A 1 280 ? -14.295 17.500 12.566 1.00 87.88 280 CYS A CA 1
ATOM 2181 C C . CYS A 1 280 ? -14.627 16.391 13.574 1.00 87.88 280 CYS A C 1
ATOM 2183 O O . CYS A 1 280 ? -15.617 15.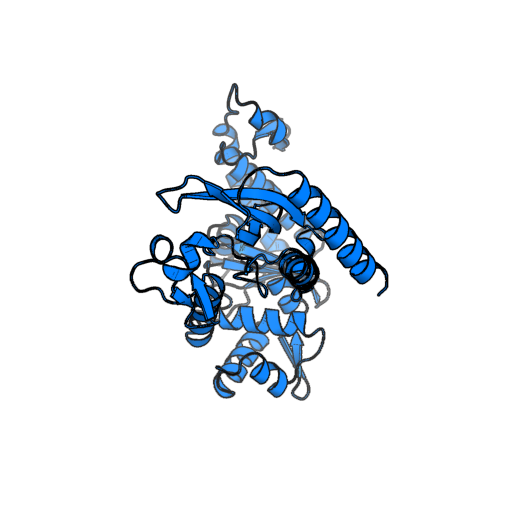671 13.421 1.00 87.88 280 CYS A O 1
ATOM 2185 N N . HIS A 1 281 ? -13.830 16.276 14.638 1.00 87.25 281 HIS A N 1
ATOM 2186 C CA . HIS A 1 281 ? -14.093 15.350 15.733 1.00 87.25 281 HIS A CA 1
ATOM 2187 C C . HIS A 1 281 ? -15.408 15.665 16.452 1.00 87.25 281 HIS A C 1
ATOM 2189 O O . HIS A 1 281 ? -16.216 14.768 16.680 1.00 87.25 281 HIS A O 1
ATOM 2195 N N . MET A 1 282 ? -15.653 16.935 16.773 1.00 91.81 282 MET A N 1
ATOM 2196 C CA . MET A 1 282 ? -16.866 17.371 17.460 1.00 91.81 282 MET A CA 1
ATOM 2197 C C . MET A 1 282 ? -18.126 17.107 16.620 1.00 91.81 282 MET A C 1
ATOM 2199 O O . MET A 1 282 ? -19.120 16.622 17.161 1.00 91.81 282 MET A O 1
ATOM 2203 N N . ASP A 1 283 ? -18.082 17.363 15.308 1.00 90.12 283 ASP A N 1
ATOM 2204 C CA . ASP A 1 283 ? -19.173 17.036 14.378 1.00 90.12 283 ASP A CA 1
ATOM 2205 C C . ASP A 1 283 ? -19.421 15.521 14.312 1.00 90.12 283 ASP A C 1
ATOM 2207 O O . ASP A 1 283 ? -20.558 15.064 14.443 1.00 90.12 283 ASP A O 1
ATOM 2211 N N . THR A 1 284 ? -18.347 14.730 14.223 1.00 87.00 284 THR A N 1
ATOM 2212 C CA . THR A 1 284 ? -18.417 13.260 14.213 1.00 87.00 284 THR A CA 1
ATOM 2213 C C . THR A 1 284 ? -19.077 12.718 15.482 1.00 87.00 284 THR A C 1
ATOM 2215 O O . THR A 1 284 ? -20.020 11.929 15.396 1.00 87.00 284 THR A O 1
ATOM 2218 N N . LEU A 1 285 ? -18.644 13.179 16.660 1.00 88.69 285 LEU A N 1
ATOM 2219 C CA . LEU A 1 285 ? -19.225 12.772 17.941 1.00 88.69 285 LEU A CA 1
ATOM 2220 C C . LEU A 1 285 ? -20.689 13.209 18.061 1.00 88.69 285 LEU A C 1
ATOM 2222 O O . LEU A 1 285 ? -21.538 12.396 18.412 1.00 88.69 285 LEU A O 1
ATOM 2226 N N . THR A 1 286 ? -21.010 14.453 17.694 1.00 90.44 286 THR A N 1
ATOM 2227 C CA . THR A 1 286 ? -22.391 14.968 17.713 1.00 90.44 286 THR A CA 1
ATOM 2228 C C . THR A 1 286 ? -23.303 14.140 16.806 1.00 90.44 286 THR A C 1
ATOM 2230 O O . THR A 1 286 ? -24.438 13.815 17.168 1.00 90.44 286 THR A O 1
ATOM 2233 N N . ARG A 1 287 ? -22.805 13.754 15.624 1.00 90.69 287 ARG A N 1
ATOM 2234 C CA . ARG A 1 287 ? -23.510 12.868 14.696 1.00 90.69 287 ARG A CA 1
ATOM 2235 C C . ARG A 1 287 ? -23.779 11.508 15.333 1.00 90.69 287 ARG A C 1
ATOM 2237 O O . ARG A 1 287 ? -24.907 11.030 15.235 1.00 90.69 287 ARG A O 1
ATOM 2244 N N . TRP A 1 288 ? -22.783 10.900 15.976 1.00 89.25 288 TRP A N 1
ATOM 2245 C CA . TRP A 1 288 ? -22.937 9.614 16.661 1.00 89.25 288 TRP A CA 1
ATOM 2246 C C . TRP A 1 288 ? -23.933 9.691 17.824 1.00 89.25 288 TRP A C 1
ATOM 2248 O O . TRP A 1 288 ? -24.828 8.848 17.885 1.00 89.25 288 TRP A O 1
ATOM 2258 N N . THR A 1 289 ? -23.875 10.738 18.657 1.00 89.62 289 THR A N 1
ATOM 2259 C CA . THR A 1 289 ? -24.852 10.974 19.735 1.00 89.62 289 THR A CA 1
ATOM 2260 C C . THR A 1 289 ? -26.272 11.082 19.187 1.00 89.62 289 THR A C 1
ATOM 2262 O O . THR A 1 289 ? -27.180 10.411 19.673 1.00 89.62 289 THR A O 1
ATOM 2265 N N . ARG A 1 290 ? -26.483 11.885 18.133 1.00 90.88 290 ARG A N 1
ATOM 2266 C CA . ARG A 1 290 ? -27.810 12.079 17.522 1.00 90.88 290 ARG A CA 1
ATOM 2267 C C . ARG A 1 290 ? -28.390 10.785 16.953 1.00 90.88 290 ARG A C 1
ATOM 2269 O O . ARG A 1 290 ? -29.604 10.607 16.955 1.00 90.88 290 ARG A O 1
ATOM 2276 N N . LEU A 1 291 ? -27.531 9.911 16.439 1.00 89.44 291 LEU A N 1
ATOM 2277 C CA . LEU A 1 291 ? -27.918 8.603 15.916 1.00 89.44 291 LEU A CA 1
ATOM 2278 C C . LEU A 1 291 ? -28.104 7.550 17.021 1.00 89.44 291 LEU A C 1
ATOM 2280 O O . LEU A 1 291 ? -28.444 6.417 16.703 1.00 89.44 291 LEU A O 1
ATOM 2284 N N . GLY A 1 292 ? -27.887 7.903 18.294 1.00 88.50 292 GLY A N 1
ATOM 2285 C CA . GLY A 1 292 ? -27.985 6.971 19.417 1.00 88.50 292 GLY A CA 1
ATOM 2286 C C . GLY A 1 292 ? -26.953 5.849 19.348 1.00 88.50 292 GLY A C 1
ATOM 2287 O O . GLY A 1 292 ? -27.221 4.753 19.830 1.00 88.50 292 GLY A O 1
ATOM 2288 N N . ARG A 1 293 ? -25.800 6.094 18.710 1.00 85.50 293 ARG A N 1
ATOM 2289 C CA . ARG A 1 293 ? -24.776 5.066 18.528 1.00 85.50 293 ARG A CA 1
ATOM 2290 C C . ARG A 1 293 ? -23.959 4.880 19.795 1.00 85.50 293 ARG A C 1
ATOM 2292 O O . ARG A 1 293 ? -23.466 5.850 20.371 1.00 85.50 293 ARG A O 1
ATOM 2299 N N . THR A 1 294 ? -23.735 3.627 20.158 1.00 84.50 294 THR A N 1
ATOM 2300 C CA . THR A 1 294 ? -22.789 3.260 21.208 1.00 84.50 294 THR A CA 1
ATOM 2301 C C . THR A 1 294 ? -21.376 3.327 20.639 1.00 84.50 294 THR A C 1
ATOM 2303 O O . THR A 1 294 ? -21.125 2.803 19.555 1.00 84.50 294 THR A O 1
ATOM 2306 N N . VAL A 1 295 ? -20.447 3.989 21.332 1.00 83.75 295 VAL A N 1
ATOM 2307 C CA . VAL A 1 295 ? -19.056 4.120 20.872 1.00 83.75 295 VAL A CA 1
ATOM 2308 C C . VAL A 1 295 ? -18.173 3.221 21.713 1.00 83.75 295 VAL A C 1
ATOM 2310 O O . VAL A 1 295 ? -18.140 3.325 22.935 1.00 83.75 295 VAL A O 1
ATOM 2313 N N . HIS A 1 296 ? -17.418 2.360 21.053 1.00 80.25 296 HIS A N 1
ATOM 2314 C CA . HIS A 1 296 ? -16.477 1.463 21.695 1.00 80.25 296 HIS A CA 1
ATOM 2315 C C . HIS A 1 296 ? -15.058 1.947 21.442 1.00 80.25 296 HIS A C 1
ATOM 2317 O O . HIS A 1 296 ? -14.683 2.240 20.301 1.00 80.25 296 HIS A O 1
ATOM 2323 N N . LEU A 1 297 ? -14.264 1.993 22.509 1.00 78.56 297 LEU A N 1
ATOM 2324 C CA . LEU A 1 297 ? -12.847 2.306 22.438 1.00 78.56 297 LEU A CA 1
ATOM 2325 C C . LEU A 1 297 ? -12.022 1.037 22.638 1.00 78.56 297 LEU A C 1
ATOM 2327 O O . LEU A 1 297 ? -12.020 0.420 23.704 1.00 78.56 297 LEU A O 1
ATOM 2331 N N . LEU A 1 298 ? -11.252 0.675 21.617 1.00 74.38 298 LEU A N 1
ATOM 2332 C CA . LEU A 1 298 ? -10.285 -0.409 21.706 1.00 74.38 298 LEU A CA 1
ATOM 2333 C C . LEU A 1 298 ? -8.965 0.117 22.303 1.00 74.38 298 LEU A C 1
ATOM 2335 O O . LEU A 1 298 ? -8.060 0.506 21.563 1.00 74.38 298 LEU A O 1
ATOM 2339 N N . GLY A 1 299 ? -8.896 0.186 23.642 1.00 67.75 299 GLY A N 1
ATOM 2340 C CA . GLY A 1 299 ? -7.795 0.779 24.416 1.00 67.75 299 GLY A CA 1
ATOM 2341 C C . GLY A 1 299 ? -6.649 -0.144 24.866 1.00 67.75 299 GLY A C 1
ATOM 2342 O O . GLY A 1 299 ? -6.811 -1.345 25.042 1.00 67.75 299 GLY A O 1
ATOM 2343 N N . ASN A 1 300 ? -5.480 0.493 25.014 1.00 55.03 300 ASN A N 1
ATOM 2344 C CA . ASN A 1 300 ? -4.138 0.082 25.464 1.00 55.03 300 ASN A CA 1
ATOM 2345 C C . ASN A 1 300 ? -3.629 -1.355 25.178 1.00 55.03 300 ASN A C 1
ATOM 2347 O O . ASN A 1 300 ? -4.055 -2.351 25.757 1.00 55.03 300 ASN A O 1
ATOM 2351 N N . GLY A 1 301 ? -2.623 -1.424 24.298 1.00 63.56 301 GLY A N 1
ATOM 2352 C CA . GLY A 1 301 ? -2.015 -2.639 23.742 1.00 63.56 301 GLY A CA 1
ATOM 2353 C C . GLY A 1 301 ? -2.281 -2.812 22.245 1.00 63.56 301 GLY A C 1
ATOM 2354 O O . GLY A 1 301 ? -1.509 -3.495 21.581 1.00 63.56 301 GLY A O 1
ATOM 2355 N N . GLY A 1 302 ? -3.332 -2.160 21.720 1.00 71.44 302 GLY A N 1
ATOM 2356 C CA . GLY A 1 302 ? -3.706 -2.148 20.301 1.00 71.44 302 GLY A CA 1
ATOM 2357 C C . GLY A 1 302 ? -3.849 -3.545 19.672 1.00 71.44 302 GLY A C 1
ATOM 2358 O O . GLY A 1 302 ? -3.653 -4.578 20.324 1.00 71.44 302 GLY A O 1
ATOM 2359 N N . PRO A 1 303 ? -4.237 -3.640 18.397 1.00 78.94 303 PRO A N 1
ATOM 2360 C CA . PRO A 1 303 ? -3.868 -4.780 17.587 1.00 78.94 303 PRO A CA 1
ATOM 2361 C C . PRO A 1 303 ? -2.351 -4.746 17.366 1.00 78.94 303 PRO A C 1
ATOM 2363 O O . PRO A 1 303 ? -1.760 -3.754 16.935 1.00 78.94 303 PRO A O 1
ATOM 2366 N N . THR A 1 304 ? -1.719 -5.858 17.698 1.00 88.25 304 THR A N 1
ATOM 2367 C CA . THR A 1 304 ? -0.336 -6.159 17.327 1.00 88.25 304 THR A CA 1
ATOM 2368 C C . THR A 1 304 ? -0.204 -6.267 15.809 1.00 88.25 304 THR A C 1
ATOM 2370 O O . THR A 1 304 ? -1.186 -6.377 15.070 1.00 88.25 304 THR A O 1
ATOM 2373 N N . ARG A 1 305 ? 1.029 -6.320 15.316 1.00 87.62 305 ARG A N 1
ATOM 2374 C CA . ARG A 1 305 ? 1.304 -6.567 13.895 1.00 87.62 305 ARG A CA 1
ATOM 2375 C C . ARG A 1 305 ? 0.735 -7.888 13.398 1.00 87.62 305 ARG A C 1
ATOM 2377 O O . ARG A 1 305 ? 0.287 -7.966 12.257 1.00 87.62 305 ARG A O 1
ATOM 2384 N N . ARG A 1 306 ? 0.694 -8.898 14.267 1.00 93.31 306 ARG A N 1
ATOM 2385 C CA . ARG A 1 306 ? 0.052 -10.181 13.984 1.00 93.31 306 ARG A CA 1
ATOM 2386 C C . ARG A 1 306 ? -1.467 -10.058 13.892 1.00 93.31 306 ARG A C 1
ATOM 2388 O O . ARG A 1 306 ? -2.053 -10.640 12.987 1.00 93.31 306 ARG A O 1
ATOM 2395 N N . ASP A 1 307 ? -2.083 -9.294 14.793 1.00 90.56 307 ASP A N 1
ATOM 2396 C CA . ASP A 1 307 ? -3.530 -9.044 14.784 1.00 90.56 307 ASP A CA 1
ATOM 2397 C C . ASP A 1 307 ? -3.960 -8.392 13.471 1.00 90.56 307 ASP A C 1
ATOM 2399 O O . ASP A 1 307 ? -4.854 -8.902 12.801 1.00 90.56 307 ASP A O 1
ATOM 2403 N N . VAL A 1 308 ? -3.278 -7.309 13.079 1.00 86.25 308 VAL A N 1
ATOM 2404 C CA . VAL A 1 308 ? -3.562 -6.586 11.829 1.00 86.25 308 VAL A CA 1
ATOM 2405 C C . VAL A 1 308 ? -3.389 -7.503 10.621 1.00 86.25 308 VAL A C 1
ATOM 2407 O O . VAL A 1 308 ? -4.298 -7.601 9.805 1.00 86.25 308 VAL A O 1
ATOM 2410 N N . ALA A 1 309 ? -2.279 -8.243 10.545 1.00 89.12 309 ALA A N 1
ATOM 2411 C CA . ALA A 1 309 ? -2.024 -9.137 9.419 1.00 89.12 309 ALA A CA 1
ATOM 2412 C C . ALA A 1 309 ? -3.117 -10.210 9.258 1.00 89.12 309 ALA A C 1
ATOM 2414 O O . ALA A 1 309 ? -3.567 -10.470 8.142 1.00 89.12 309 ALA A O 1
ATOM 2415 N N . ILE A 1 310 ? -3.576 -10.817 10.360 1.00 91.31 310 ILE A N 1
ATOM 2416 C CA . ILE A 1 310 ? -4.654 -11.816 10.325 1.00 91.31 310 ILE A CA 1
ATOM 2417 C C . ILE A 1 310 ? -5.975 -11.186 9.880 1.00 91.31 310 ILE A C 1
ATOM 2419 O O . ILE A 1 310 ? -6.657 -11.761 9.034 1.00 91.31 310 ILE A O 1
ATOM 2423 N N . LEU A 1 311 ? -6.329 -10.010 10.406 1.00 88.00 311 LEU A N 1
ATOM 2424 C CA . LEU A 1 311 ? -7.545 -9.303 9.996 1.00 88.00 311 LEU A CA 1
ATOM 2425 C C . LEU A 1 311 ? -7.506 -8.945 8.502 1.00 88.00 311 LEU A C 1
ATOM 2427 O O . LEU A 1 311 ? -8.481 -9.196 7.792 1.00 88.00 311 LEU A O 1
ATOM 2431 N N . ASP A 1 312 ? -6.371 -8.444 8.004 1.00 83.06 312 ASP A N 1
ATOM 2432 C CA . ASP A 1 312 ? -6.180 -8.130 6.585 1.00 83.06 312 ASP A CA 1
ATOM 2433 C C . ASP A 1 312 ? -6.327 -9.381 5.714 1.00 83.06 312 ASP A C 1
ATOM 2435 O O . ASP A 1 312 ? -7.017 -9.350 4.694 1.00 83.06 312 ASP A O 1
ATOM 2439 N N . SER A 1 313 ? -5.731 -10.505 6.121 1.00 87.62 313 SER A N 1
ATOM 2440 C CA . SER A 1 313 ? -5.860 -11.777 5.401 1.00 87.62 313 SER A CA 1
ATOM 2441 C C . SER A 1 313 ? -7.315 -12.248 5.326 1.00 87.62 313 SER A C 1
ATOM 2443 O O . SER A 1 313 ? -7.786 -12.614 4.248 1.00 87.62 313 SER A O 1
ATOM 2445 N N . LEU A 1 314 ? -8.051 -12.173 6.437 1.00 86.69 314 LEU A N 1
ATOM 2446 C CA . LEU A 1 314 ? -9.471 -12.522 6.498 1.00 86.69 314 LEU A CA 1
ATOM 2447 C C . LEU A 1 314 ? -10.334 -11.608 5.609 1.00 86.69 314 LEU A C 1
ATOM 2449 O O . LEU A 1 314 ? -11.249 -12.094 4.947 1.00 86.69 314 LEU A O 1
ATOM 2453 N N . ARG A 1 315 ? -10.033 -10.304 5.525 1.00 83.50 315 ARG A N 1
ATOM 2454 C CA . ARG A 1 315 ? -10.745 -9.381 4.622 1.00 83.50 315 ARG A CA 1
ATOM 2455 C C . ARG A 1 315 ? -10.546 -9.737 3.153 1.00 83.50 315 ARG A C 1
ATOM 2457 O O . ARG A 1 315 ? -11.518 -9.770 2.401 1.00 83.50 315 ARG A O 1
ATOM 2464 N N . HIS A 1 316 ? -9.303 -9.970 2.738 1.00 79.31 316 HIS A N 1
ATOM 2465 C CA . HIS A 1 316 ? -8.994 -10.250 1.334 1.00 79.31 316 HIS A CA 1
ATOM 2466 C C . HIS A 1 316 ? -9.466 -11.645 0.896 1.00 79.31 316 HIS A C 1
ATOM 2468 O O . HIS A 1 316 ? -9.685 -11.860 -0.293 1.00 79.31 316 HIS A O 1
ATOM 2474 N N . GLY A 1 317 ? -9.682 -12.569 1.841 1.00 79.50 317 GLY A N 1
ATOM 2475 C CA . GLY A 1 317 ? -10.247 -13.895 1.572 1.00 79.50 317 GLY A CA 1
ATOM 2476 C C . GLY A 1 317 ? -11.707 -13.887 1.100 1.00 79.50 317 GLY A C 1
ATOM 2477 O O . GLY A 1 317 ? -12.165 -14.880 0.541 1.00 79.50 317 GLY A O 1
ATOM 2478 N N . GLY A 1 318 ? -12.442 -12.782 1.284 1.00 76.25 318 GLY A N 1
ATOM 2479 C CA . GLY A 1 318 ? -13.797 -12.614 0.745 1.00 76.25 318 GLY A CA 1
ATOM 2480 C C . GLY A 1 318 ? -14.867 -13.521 1.369 1.00 76.25 318 GLY A C 1
ATOM 2481 O O . GLY A 1 318 ? -15.937 -13.686 0.783 1.00 76.25 318 GLY A O 1
ATOM 2482 N N . GLY A 1 319 ? -14.611 -14.114 2.541 1.00 84.69 319 GLY A N 1
ATOM 2483 C CA . GLY A 1 319 ? -15.544 -15.034 3.186 1.00 84.69 319 GLY A CA 1
ATOM 2484 C C . GLY A 1 319 ? -15.031 -15.648 4.495 1.00 84.69 319 GLY A C 1
ATOM 2485 O O . GLY A 1 319 ? -14.006 -15.215 5.019 1.00 84.69 319 GLY A O 1
ATOM 2486 N N . PRO A 1 320 ? -15.761 -16.637 5.047 1.00 87.44 320 PRO A N 1
ATOM 2487 C CA . PRO A 1 320 ? -15.278 -17.451 6.158 1.00 87.44 320 PRO A CA 1
ATOM 2488 C C . PRO A 1 320 ? -13.989 -18.180 5.763 1.00 87.44 320 PRO A C 1
ATOM 2490 O O . PRO A 1 320 ? -13.966 -18.855 4.735 1.00 87.44 320 PRO A O 1
ATOM 2493 N N . THR A 1 321 ? -12.963 -18.096 6.606 1.00 91.19 321 THR A N 1
ATOM 2494 C CA . THR A 1 321 ? -11.669 -18.757 6.387 1.00 91.19 321 THR A CA 1
ATOM 2495 C C . THR A 1 321 ? -11.473 -19.821 7.453 1.00 91.19 321 THR A C 1
ATOM 2497 O O . THR A 1 321 ? -11.607 -19.536 8.644 1.00 91.19 321 THR A O 1
ATOM 2500 N N . ASP A 1 322 ? -11.165 -21.053 7.062 1.00 94.25 322 ASP A N 1
ATOM 2501 C CA . ASP A 1 322 ? -10.836 -22.094 8.036 1.00 94.25 322 ASP A CA 1
ATOM 2502 C C . ASP A 1 322 ? -9.403 -21.938 8.584 1.00 94.25 322 ASP A C 1
ATOM 2504 O O . ASP A 1 322 ? -8.564 -21.206 8.048 1.00 94.25 322 ASP A O 1
ATOM 2508 N N . LEU A 1 323 ? -9.114 -22.596 9.710 1.00 91.50 323 LEU A N 1
ATOM 2509 C CA . LEU A 1 323 ? -7.794 -22.504 10.337 1.00 91.50 323 LEU A CA 1
ATOM 2510 C C . LEU A 1 323 ? -6.651 -23.002 9.419 1.00 91.50 323 LEU A C 1
ATOM 2512 O O . LEU A 1 323 ? -5.619 -22.330 9.383 1.00 91.50 323 LEU A O 1
ATOM 2516 N N . PRO A 1 324 ? -6.795 -24.104 8.648 1.00 94.12 324 PRO A N 1
ATOM 2517 C CA . PRO A 1 324 ? -5.794 -24.514 7.660 1.00 94.12 324 PRO A CA 1
ATOM 2518 C C . PRO A 1 324 ? -5.484 -23.462 6.587 1.00 94.12 324 PRO A C 1
ATOM 2520 O O . PRO A 1 324 ? -4.312 -23.228 6.291 1.00 94.12 324 PRO A O 1
ATOM 2523 N N . GLN A 1 325 ? -6.499 -22.804 6.022 1.00 93.56 325 GLN A N 1
ATOM 2524 C CA . GLN A 1 325 ? -6.330 -21.719 5.053 1.00 93.56 325 GLN A CA 1
ATOM 2525 C C . GLN A 1 325 ? -5.599 -20.533 5.680 1.00 93.56 325 GLN A C 1
ATOM 2527 O O . GLN A 1 325 ? -4.669 -19.987 5.083 1.00 93.56 325 GLN A O 1
ATOM 2532 N N . LEU A 1 326 ? -5.969 -20.164 6.908 1.00 92.88 326 LEU A N 1
ATOM 2533 C CA . LEU A 1 326 ? -5.306 -19.082 7.625 1.00 92.88 326 LEU A CA 1
ATOM 2534 C C . LEU A 1 326 ? -3.843 -19.439 7.949 1.00 92.88 326 LEU A C 1
ATOM 2536 O O . LEU A 1 326 ? -2.948 -18.614 7.778 1.00 92.88 326 LEU A O 1
ATOM 2540 N N . HIS A 1 327 ? -3.564 -20.685 8.332 1.00 94.81 327 HIS A N 1
ATOM 2541 C CA . HIS A 1 327 ? -2.201 -21.177 8.537 1.00 94.81 327 HIS A CA 1
ATOM 2542 C C . HIS A 1 327 ? -1.392 -21.201 7.229 1.00 94.81 327 HIS A C 1
ATOM 2544 O O . HIS A 1 327 ? -0.207 -20.880 7.235 1.00 94.81 327 HIS A O 1
ATOM 2550 N N . ALA A 1 328 ? -2.015 -21.513 6.089 1.00 94.31 328 ALA A N 1
ATOM 2551 C CA . ALA A 1 328 ? -1.363 -21.440 4.781 1.00 94.31 328 ALA A CA 1
ATOM 2552 C C . ALA A 1 328 ? -0.974 -20.001 4.393 1.00 94.31 328 ALA A C 1
ATOM 2554 O O . ALA A 1 328 ? 0.058 -19.808 3.749 1.00 94.31 328 ALA A O 1
ATOM 2555 N N . ALA A 1 329 ? -1.751 -18.997 4.816 1.00 92.75 329 ALA A N 1
ATOM 2556 C CA . ALA A 1 329 ? -1.406 -17.582 4.648 1.00 92.75 329 ALA A CA 1
ATOM 2557 C C . ALA A 1 329 ? -0.255 -17.137 5.571 1.00 92.75 329 ALA A C 1
ATOM 2559 O O . ALA A 1 329 ? 0.529 -16.256 5.213 1.00 92.75 329 ALA A O 1
ATOM 2560 N N . PHE A 1 330 ? -0.105 -17.785 6.731 1.00 95.56 330 PHE A N 1
ATOM 2561 C CA . PHE A 1 330 ? 0.942 -17.508 7.715 1.00 95.56 330 PHE A CA 1
ATOM 2562 C C . PHE A 1 330 ? 1.770 -18.759 8.039 1.00 95.56 330 PHE A C 1
ATOM 2564 O O . PHE A 1 330 ? 1.833 -19.161 9.201 1.00 95.56 330 PHE A O 1
ATOM 2571 N N . PRO A 1 331 ? 2.492 -19.345 7.061 1.00 95.94 331 PRO A N 1
ATOM 2572 C CA . PRO A 1 331 ? 3.164 -20.643 7.215 1.00 95.94 331 PRO A CA 1
ATOM 2573 C C . PRO A 1 331 ? 4.344 -20.616 8.201 1.00 95.94 331 PRO A C 1
ATOM 2575 O O . PRO A 1 331 ? 5.053 -21.602 8.380 1.00 95.94 331 PRO A O 1
ATOM 2578 N N . TYR A 1 332 ? 4.612 -19.453 8.788 1.00 95.31 332 TYR A N 1
ATOM 2579 C CA . TYR A 1 332 ? 5.653 -19.214 9.771 1.00 95.31 332 TYR A CA 1
ATOM 2580 C C . TYR A 1 332 ? 5.125 -19.057 11.198 1.00 95.31 332 TYR A C 1
ATOM 2582 O O . TYR A 1 332 ? 5.942 -18.978 12.107 1.00 95.31 332 TYR A O 1
ATOM 2590 N N . LEU A 1 333 ? 3.807 -19.008 11.397 1.00 96.75 333 LEU A N 1
ATOM 2591 C CA . LEU A 1 333 ? 3.191 -19.109 12.717 1.00 96.75 333 LEU A CA 1
ATOM 2592 C C . LEU A 1 333 ? 2.884 -20.575 13.015 1.00 96.75 333 LEU A C 1
ATOM 2594 O O . LEU A 1 333 ? 2.464 -21.318 12.136 1.00 96.75 333 LEU A O 1
ATOM 2598 N N . THR A 1 334 ? 3.057 -20.987 14.265 1.00 96.56 334 THR A N 1
ATOM 2599 C CA . THR A 1 334 ? 2.545 -22.278 14.733 1.00 96.56 334 THR A CA 1
ATOM 2600 C C . THR A 1 334 ? 1.019 -22.241 14.849 1.00 96.56 334 THR A C 1
ATOM 2602 O O . THR A 1 334 ? 0.428 -21.188 15.100 1.00 96.56 334 THR A O 1
ATOM 2605 N N . GLU A 1 335 ? 0.367 -23.401 14.756 1.00 95.44 335 GLU A N 1
ATOM 2606 C CA . GLU A 1 335 ? -1.082 -23.519 14.977 1.00 95.44 335 GLU A CA 1
ATOM 2607 C C . GLU A 1 335 ? -1.507 -22.929 16.337 1.00 95.44 335 GLU A C 1
ATOM 2609 O O . GLU A 1 335 ? -2.472 -22.172 16.422 1.00 95.44 335 GLU A O 1
ATOM 2614 N N . SER A 1 336 ? -0.726 -23.177 17.394 1.00 96.31 336 SER A N 1
ATOM 2615 C CA . SER A 1 336 ? -0.956 -22.623 18.735 1.00 96.31 336 SER A CA 1
ATOM 2616 C C . SER A 1 336 ? -0.852 -21.095 18.793 1.00 96.31 336 SER A C 1
ATOM 2618 O O . SER A 1 336 ? -1.600 -20.449 19.527 1.00 96.31 336 SER A O 1
ATOM 2620 N N . GLU A 1 337 ? 0.082 -20.481 18.063 1.00 96.81 337 GLU A N 1
ATOM 2621 C CA . GLU A 1 337 ? 0.156 -19.018 17.955 1.00 96.81 337 GLU A CA 1
ATOM 2622 C C . GLU A 1 337 ? -1.055 -18.458 17.229 1.00 96.81 337 GLU A C 1
ATOM 2624 O O . GLU A 1 337 ? -1.650 -17.495 17.712 1.00 96.81 337 GLU A O 1
ATOM 2629 N N . LEU A 1 338 ? -1.451 -19.099 16.131 1.00 96.00 338 LEU A N 1
ATOM 2630 C CA . LEU A 1 338 ? -2.594 -18.680 15.340 1.00 96.00 338 LEU A CA 1
ATOM 2631 C C . LEU A 1 338 ? -3.895 -18.758 16.148 1.00 96.00 338 LEU A C 1
ATOM 2633 O O . LEU A 1 338 ? -4.623 -17.772 16.227 1.00 96.00 338 LEU A O 1
ATOM 2637 N N . LEU A 1 339 ? -4.142 -19.877 16.835 1.00 95.31 339 LEU A N 1
ATOM 2638 C CA . LEU A 1 339 ? -5.300 -20.067 17.714 1.00 95.31 339 LEU A CA 1
ATOM 2639 C C . LEU A 1 339 ? -5.335 -19.057 18.863 1.00 95.31 339 LEU A C 1
ATOM 2641 O O . LEU A 1 339 ? -6.390 -18.495 19.156 1.00 95.31 339 LEU A O 1
ATOM 2645 N N . ARG A 1 340 ? -4.190 -18.783 19.507 1.00 95.50 340 ARG A N 1
ATOM 2646 C CA . ARG A 1 340 ? -4.114 -17.755 20.559 1.00 95.50 340 ARG A CA 1
ATOM 2647 C C . ARG A 1 340 ? -4.478 -16.380 20.019 1.00 95.50 340 ARG A C 1
ATOM 2649 O O . ARG A 1 340 ? -5.186 -15.639 20.704 1.00 95.50 340 ARG A O 1
ATOM 2656 N N . THR A 1 341 ? -4.024 -16.045 18.814 1.00 94.00 341 THR A N 1
ATOM 2657 C CA . THR A 1 341 ? -4.357 -14.768 18.190 1.00 94.00 341 THR A CA 1
ATOM 2658 C C . THR A 1 341 ? -5.820 -14.700 17.765 1.00 94.00 341 THR A C 1
ATOM 2660 O O . THR A 1 341 ? -6.480 -13.718 18.088 1.00 94.00 341 THR A O 1
ATOM 2663 N N . VAL A 1 342 ? -6.376 -15.746 17.153 1.00 93.69 342 VAL A N 1
ATOM 2664 C CA . VAL A 1 342 ? -7.807 -15.810 16.810 1.00 93.69 342 VAL A CA 1
ATOM 2665 C C . VAL A 1 342 ? -8.672 -15.679 18.063 1.00 93.69 342 VAL A C 1
ATOM 2667 O O . VAL A 1 342 ? -9.567 -14.842 18.095 1.00 93.69 342 VAL A O 1
ATOM 2670 N N . ALA A 1 343 ? -8.354 -16.397 19.143 1.00 92.69 343 ALA A N 1
ATOM 2671 C CA . ALA A 1 343 ? -9.074 -16.272 20.408 1.00 92.69 343 ALA A CA 1
ATOM 2672 C C . ALA A 1 343 ? -8.940 -14.864 21.024 1.00 92.69 343 ALA A C 1
ATOM 2674 O O . ALA A 1 343 ? -9.878 -14.365 21.646 1.00 92.69 343 ALA A O 1
ATOM 2675 N N . LYS A 1 344 ? -7.781 -14.204 20.864 1.00 89.94 344 LYS A N 1
ATOM 2676 C CA . LYS A 1 344 ? -7.572 -12.801 21.269 1.00 89.94 344 LYS A CA 1
ATOM 2677 C C . LYS A 1 344 ? -8.467 -11.857 20.458 1.00 89.94 344 LYS A C 1
ATOM 2679 O O . LYS A 1 344 ? -9.106 -10.994 21.051 1.00 89.94 344 LYS A O 1
ATOM 2684 N N . LEU A 1 345 ? -8.544 -12.037 19.140 1.00 87.62 345 LEU A N 1
ATOM 2685 C CA . LEU A 1 345 ? -9.396 -11.251 18.243 1.00 87.62 345 LEU A CA 1
ATOM 2686 C C . LEU A 1 345 ? -10.893 -11.502 18.492 1.00 87.62 345 LEU A C 1
ATOM 2688 O O . LEU A 1 345 ? -11.679 -10.560 18.452 1.00 87.62 345 LEU A O 1
ATOM 2692 N N . GLU A 1 346 ? -11.287 -12.740 18.797 1.00 88.69 346 GLU A N 1
ATOM 2693 C CA . GLU A 1 346 ? -12.673 -13.112 19.101 1.00 88.69 346 GLU A CA 1
ATOM 2694 C C . GLU A 1 346 ? -13.141 -12.507 20.425 1.00 88.69 346 GLU A C 1
ATOM 2696 O O . GLU A 1 346 ? -14.214 -11.911 20.480 1.00 88.69 346 GLU A O 1
ATOM 2701 N N . ARG A 1 347 ? -12.303 -12.548 21.475 1.00 85.75 347 ARG A N 1
ATOM 2702 C CA . ARG A 1 347 ? -12.585 -11.842 22.739 1.00 85.75 347 ARG A CA 1
ATOM 2703 C C . ARG A 1 347 ? -12.774 -10.337 22.541 1.00 85.75 347 ARG A C 1
ATOM 2705 O O . ARG A 1 347 ? -13.541 -9.733 23.273 1.00 85.75 347 ARG A O 1
ATOM 2712 N N . ARG A 1 348 ? -12.104 -9.755 21.541 1.00 80.25 348 ARG A N 1
ATOM 2713 C CA . ARG A 1 348 ? -12.235 -8.343 21.140 1.00 80.25 348 ARG A CA 1
ATOM 2714 C C . ARG A 1 348 ? -13.371 -8.096 20.136 1.00 80.25 348 ARG A C 1
ATOM 2716 O O . ARG A 1 348 ? -13.475 -6.999 19.601 1.00 80.25 348 ARG A O 1
ATOM 2723 N N . ARG A 1 349 ? -14.185 -9.116 19.832 1.00 83.25 349 ARG A N 1
ATOM 2724 C CA . ARG A 1 349 ? -15.288 -9.077 18.854 1.00 83.25 349 ARG A CA 1
ATOM 2725 C C . ARG A 1 349 ? -14.862 -8.641 17.444 1.00 83.25 349 ARG A C 1
ATOM 2727 O O . ARG A 1 349 ? -15.673 -8.116 16.684 1.00 83.25 349 ARG A O 1
ATOM 2734 N N . LEU A 1 350 ? -13.598 -8.862 17.075 1.00 81.50 350 LEU A N 1
ATOM 2735 C CA . LEU A 1 350 ? -13.046 -8.529 15.750 1.00 81.50 350 LEU A CA 1
ATOM 2736 C C . LEU A 1 350 ? -13.200 -9.681 14.755 1.00 81.50 350 LEU A C 1
ATOM 2738 O O . LEU A 1 350 ? -13.241 -9.482 13.543 1.00 81.50 350 LEU A O 1
ATOM 2742 N N . VAL A 1 351 ? -13.307 -10.896 15.281 1.00 88.62 351 VAL A N 1
ATOM 2743 C CA . VAL A 1 351 ? -13.647 -12.094 14.520 1.00 88.62 351 VAL A CA 1
ATOM 2744 C C . VAL A 1 351 ? -14.710 -12.888 15.271 1.00 88.62 351 VAL A C 1
ATOM 2746 O O . VAL A 1 351 ? -14.899 -12.704 16.473 1.00 88.62 351 VAL A O 1
ATOM 2749 N N . GLN A 1 352 ? -15.407 -13.767 14.562 1.00 90.88 352 GLN A N 1
ATOM 2750 C CA . GLN A 1 352 ? -16.323 -14.742 15.134 1.00 90.88 352 GLN A CA 1
ATOM 2751 C C . GLN A 1 352 ? -15.919 -16.142 14.672 1.00 90.88 352 GLN A C 1
ATOM 2753 O O . GLN A 1 352 ? -15.803 -16.381 13.469 1.00 90.88 352 GLN A O 1
ATOM 2758 N N . CYS A 1 353 ? -15.765 -17.082 15.602 1.00 91.56 353 CYS A N 1
ATOM 2759 C CA . CYS A 1 353 ? -15.522 -18.478 15.264 1.00 91.56 353 CYS A CA 1
ATOM 2760 C C . CYS A 1 353 ? -16.856 -19.237 15.155 1.00 91.56 353 CYS A C 1
ATOM 2762 O O . CYS A 1 353 ? -17.670 -19.235 16.079 1.00 91.56 353 CYS A O 1
ATOM 2764 N N . ARG A 1 354 ? -17.107 -19.914 14.027 1.00 91.06 354 ARG A N 1
ATOM 2765 C CA . ARG A 1 354 ? -18.275 -20.797 13.834 1.00 91.06 354 ARG A CA 1
ATOM 2766 C C . ARG A 1 354 ? -17.852 -22.087 13.152 1.00 91.06 354 ARG A C 1
ATOM 2768 O O . ARG A 1 354 ? -17.353 -22.035 12.038 1.00 91.06 354 ARG A O 1
ATOM 2775 N N . ALA A 1 355 ? -18.098 -23.236 13.786 1.00 80.12 355 ALA A N 1
ATOM 2776 C CA . ALA A 1 355 ? -17.879 -24.560 13.186 1.00 80.12 355 ALA A CA 1
ATOM 2777 C C . ALA A 1 355 ? -16.516 -24.690 12.460 1.00 80.12 355 ALA A C 1
ATOM 2779 O O . ALA A 1 355 ? -16.460 -25.095 11.305 1.00 80.12 355 ALA A O 1
ATOM 2780 N N . ALA A 1 356 ? -15.434 -24.307 13.152 1.00 86.38 356 ALA A N 1
ATOM 2781 C CA . ALA A 1 356 ? -14.043 -24.264 12.669 1.00 86.38 356 ALA A CA 1
ATOM 2782 C C . ALA A 1 356 ? -13.689 -23.193 11.611 1.00 86.38 356 ALA A C 1
ATOM 2784 O O . ALA A 1 356 ? -12.523 -23.092 11.230 1.00 86.38 356 ALA A O 1
ATOM 2785 N N . ALA A 1 357 ? -14.638 -22.354 11.192 1.00 90.12 357 ALA A N 1
ATOM 2786 C CA . ALA A 1 357 ? -14.366 -21.173 10.378 1.00 90.12 357 ALA A CA 1
ATOM 2787 C C . ALA A 1 357 ? -14.175 -19.924 11.248 1.00 90.12 357 ALA A C 1
ATOM 2789 O O . ALA A 1 357 ? -14.889 -19.722 12.234 1.00 90.12 357 ALA A O 1
ATOM 2790 N N . VAL A 1 358 ? -13.243 -19.067 10.843 1.00 89.50 358 VAL A N 1
ATOM 2791 C CA . VAL A 1 358 ? -13.017 -17.728 11.386 1.00 89.50 358 VAL A CA 1
ATOM 2792 C C . VAL A 1 358 ? -13.632 -16.723 10.420 1.00 89.50 358 VAL A C 1
ATOM 2794 O O . VAL A 1 358 ? -13.302 -16.683 9.235 1.00 89.50 358 VAL A O 1
ATOM 2797 N N . LEU A 1 359 ? -14.558 -15.919 10.926 1.00 87.38 359 LEU A N 1
ATOM 2798 C CA . LEU A 1 359 ? -15.255 -14.886 10.171 1.00 87.38 359 LEU A CA 1
ATOM 2799 C C . LEU A 1 359 ? -14.808 -13.523 10.665 1.00 87.38 359 LEU A C 1
ATOM 2801 O O . LEU A 1 359 ? -14.797 -13.277 11.870 1.00 87.38 359 LEU A O 1
ATOM 2805 N N . LEU A 1 360 ? -14.507 -12.619 9.741 1.00 82.31 360 LEU A N 1
ATOM 2806 C CA . LEU A 1 360 ? -14.349 -11.214 10.080 1.00 82.31 360 LEU A CA 1
ATOM 2807 C C . LEU A 1 360 ? -15.705 -10.669 10.561 1.00 82.31 360 LEU A C 1
ATOM 2809 O O . LEU A 1 360 ? -16.720 -10.846 9.882 1.00 82.31 360 LEU A O 1
ATOM 2813 N N . THR A 1 361 ? -15.750 -10.036 11.735 1.00 79.56 361 THR A N 1
ATOM 2814 C CA . THR A 1 361 ? -16.938 -9.258 12.119 1.00 79.56 361 THR A CA 1
ATOM 2815 C C . THR A 1 361 ? -16.943 -7.942 11.350 1.00 79.56 361 THR A C 1
ATOM 2817 O O . THR A 1 361 ? -15.932 -7.559 10.765 1.00 79.56 361 THR A O 1
ATOM 2820 N N . VAL A 1 362 ? -18.053 -7.203 11.386 1.00 70.56 362 VAL A N 1
ATOM 2821 C CA . VAL A 1 362 ? -18.087 -5.853 10.801 1.00 70.56 362 VAL A CA 1
ATOM 2822 C C . VAL A 1 362 ? -17.027 -4.948 11.448 1.00 70.56 362 VAL A C 1
ATOM 2824 O O . VAL A 1 362 ? -16.354 -4.190 10.751 1.00 70.56 362 VAL A O 1
ATOM 2827 N N . THR A 1 363 ? -16.784 -5.112 12.754 1.00 66.62 363 THR A N 1
ATOM 2828 C CA . THR A 1 363 ? -15.677 -4.468 13.472 1.00 66.62 363 THR A CA 1
ATOM 2829 C C . THR A 1 363 ? -14.328 -4.836 12.867 1.00 66.62 363 THR A C 1
ATOM 2831 O O . THR A 1 363 ? -13.548 -3.955 12.520 1.00 66.62 363 THR A O 1
ATOM 2834 N N . GLY A 1 364 ? -14.062 -6.133 12.681 1.00 66.50 364 GLY A N 1
ATOM 2835 C CA . GLY A 1 364 ? -12.831 -6.606 12.051 1.00 66.50 364 GLY A CA 1
ATOM 2836 C C . GLY A 1 364 ? -12.652 -6.083 10.625 1.00 66.50 364 GLY A C 1
ATOM 2837 O O . GLY A 1 364 ? -11.553 -5.668 10.268 1.00 66.50 364 GLY A O 1
ATOM 2838 N N . SER A 1 365 ? -13.724 -6.034 9.826 1.00 72.62 365 SER A N 1
ATOM 2839 C CA . SER A 1 365 ? -13.712 -5.468 8.470 1.00 72.62 365 SER A CA 1
ATOM 2840 C C . SER A 1 365 ? -13.270 -4.022 8.483 1.00 72.62 365 SER A C 1
ATOM 2842 O O . SER A 1 365 ? -12.410 -3.629 7.699 1.00 72.62 365 SER A O 1
ATOM 2844 N N . ALA A 1 366 ? -13.825 -3.232 9.387 1.00 64.50 366 ALA A N 1
ATOM 2845 C CA . ALA A 1 366 ? -13.601 -1.805 9.390 1.00 64.50 366 ALA A CA 1
ATOM 2846 C C . ALA A 1 366 ? -12.199 -1.435 9.941 1.00 64.50 366 ALA A C 1
ATOM 2848 O O . ALA A 1 366 ? -11.583 -0.496 9.437 1.00 64.50 366 ALA A O 1
ATOM 2849 N N . LEU A 1 367 ? -11.617 -2.248 10.841 1.00 65.56 367 LEU A N 1
ATOM 2850 C CA . LEU A 1 367 ? -10.220 -2.106 11.295 1.00 65.56 367 LEU A CA 1
ATOM 2851 C C . LEU A 1 367 ? -9.187 -2.172 10.162 1.00 65.56 367 LEU A C 1
ATOM 2853 O O . LEU A 1 367 ? -8.212 -1.431 10.167 1.00 65.56 367 LEU A O 1
ATOM 2857 N N . THR A 1 368 ? -9.391 -3.060 9.193 1.00 58.78 368 THR A N 1
ATOM 2858 C CA . THR A 1 368 ? -8.448 -3.250 8.074 1.00 58.78 368 THR A CA 1
ATOM 2859 C C . THR A 1 368 ? -8.497 -2.114 7.045 1.00 58.78 368 THR A C 1
ATOM 2861 O O . THR A 1 368 ? -7.592 -1.960 6.229 1.00 58.78 368 THR A O 1
ATOM 2864 N N . VAL A 1 369 ? -9.594 -1.345 6.993 1.00 52.88 369 VAL A N 1
ATOM 2865 C CA . VAL A 1 369 ? -9.758 -0.228 6.040 1.00 52.88 369 VAL A CA 1
ATOM 2866 C C . VAL A 1 369 ? -9.008 0.997 6.541 1.00 52.88 369 VAL A C 1
ATOM 2868 O O . VAL A 1 369 ? -8.372 1.691 5.755 1.00 52.88 369 VAL A O 1
ATOM 2871 N N . ALA A 1 370 ? -9.046 1.222 7.851 1.00 47.69 370 ALA A N 1
ATOM 2872 C CA . ALA A 1 370 ? -8.378 2.326 8.522 1.00 47.69 370 ALA A CA 1
ATOM 2873 C C . ALA A 1 370 ? -6.901 2.018 8.828 1.00 47.69 370 ALA A C 1
ATOM 2875 O O . ALA A 1 370 ? -6.436 2.362 9.910 1.00 47.69 370 ALA A O 1
ATOM 2876 N N . GLY A 1 371 ? -6.203 1.313 7.925 1.00 41.38 371 GLY A N 1
ATOM 2877 C CA . GLY A 1 371 ? -4.828 0.845 8.132 1.00 41.38 371 GLY A CA 1
ATOM 2878 C C . GLY A 1 371 ? -3.876 1.934 8.667 1.00 41.38 371 GLY A C 1
ATOM 2879 O O . GLY A 1 371 ? -4.159 3.121 8.506 1.00 41.38 371 GLY A O 1
ATOM 2880 N N . PRO A 1 372 ? -2.775 1.542 9.335 1.00 39.59 372 PRO A N 1
ATOM 2881 C CA . PRO A 1 372 ? -1.805 2.487 9.888 1.00 39.59 372 PRO A CA 1
ATOM 2882 C C . PRO A 1 372 ? -1.141 3.375 8.835 1.00 39.59 372 PRO A C 1
ATOM 2884 O O . PRO A 1 372 ? -0.944 2.897 7.691 1.00 39.59 372 PRO A O 1
#

Sequence (372 aa):
MGGLEDEIRERVIRWRRRIGTLPGKHVAVEFIWDGDTSGWWLDVCLVMCEGLLFHHYRSEVIDTLRCGGDGRLFSGSVPPWPEAVIANRAGEQVARELGLAFFFPSPDDPDDGCPHWWQRNQAVACTGCGKLLLVERTRPGFRFCARCDLARRTRREILEDSPGISPGYFLFTEADGRVDECVFTSVNGELAGHLASAFAASGPEPISGSIDEILEPASLDHVVESLRRRISVLIPRYGPRAGCSSAAESARPIVWEGRELVIETSGFNPVGEEIWTLLCHMDTLTRWTRLGRTVHLLGNGGPTRRDVAILDSLRHGGGPTDLPQLHAAFPYLTESELLRTVAKLERRRLVQCRAAAVLLTVTGSALTVAGP

Secondary structure (DSSP, 8-state):
-HHHHHHHHHHHHHHHHHHHHS-SEEEEEEEEEEEETTEEEEEEEEEEEE-SSS-EEEEEEEEEE--S-THHHHTT--SSPHHHHHHHHHHHHHHHHHTPEEE-S-SSS--TTSPPGGGGGGEEE-TTT--EEETTTSPTT--S-HHHHHHHHHHHHHHTTPBPSS-EEEEEEEETTEEEEEEEEETTSHHHHHHHHHHHHHSS---TT---EEE-HHHHHHHHHHHHHHHHHHGGG--PPTT-THHHHHEEEEEETTEEEEEE-STT-HHHHHHHHHHHHHHHHHHHHHTT-EEEEE-SS--BHHHHHHHHHHHHTTS-EEHHHHHHH-TTS-HHHHHHHHHHHHHTTSEEEETTEEEE-HHHHHHHHT--

Radius of gyration: 27.39 Å; chains: 1; bounding box: 67×62×74 Å